Protein AF-A0A1C3XNV6-F1 (afdb_monomer_lite)

Radius of gyration: 17.91 Å; chains: 1; bounding box: 44×47×50 Å

Foldseek 3Di:
DDWDADPLGWIADPVRFTLADRLVLLCVQQQQHQAALQGSHHCVRAAWPFAQLPHPLVCVVVVQQQPWDQDPLRDIDGSVPLTGTHGPVVRVLCCVQAVVVCSVQVVVHDVSVVVCVVVVNCLSVQLVVLSSVLSNLSSQQVAASDPDPVDDRHTPNVPDDSSVNSLSSSSNNCSVNVDDDDPVSTDDDDDDDDDPD

Organism: NCBI:txid108015

Structure (mmCIF, N/CA/C/O backbone):
data_AF-A0A1C3XNV6-F1
#
_entry.id   AF-A0A1C3XNV6-F1
#
loop_
_atom_site.group_PDB
_atom_site.id
_atom_site.type_symbol
_atom_site.label_atom_id
_atom_site.label_alt_id
_atom_site.label_comp_id
_atom_site.label_asym_id
_atom_site.label_entity_id
_atom_site.label_seq_id
_atom_site.pdbx_PDB_ins_code
_atom_site.Cartn_x
_atom_site.Cartn_y
_atom_site.Cartn_z
_atom_site.occupancy
_atom_site.B_iso_or_equiv
_atom_site.auth_seq_id
_atom_site.auth_comp_id
_atom_site.auth_asym_id
_atom_site.auth_atom_id
_atom_site.pdbx_PDB_model_num
ATOM 1 N N . MET A 1 1 ? 9.472 -17.790 19.534 1.00 62.34 1 MET A N 1
ATOM 2 C CA . MET A 1 1 ? 9.411 -18.130 18.095 1.00 62.34 1 MET A CA 1
ATOM 3 C C . MET A 1 1 ? 10.829 -18.222 17.569 1.00 62.34 1 MET A C 1
ATOM 5 O O . MET A 1 1 ? 11.579 -17.276 17.774 1.00 62.34 1 MET A O 1
ATOM 9 N N . ALA A 1 2 ? 11.203 -19.342 16.947 1.00 84.62 2 ALA A N 1
ATOM 10 C CA . ALA A 1 2 ? 12.483 -19.442 16.255 1.00 84.62 2 ALA A CA 1
ATOM 11 C C . ALA A 1 2 ? 12.399 -18.639 14.948 1.00 84.62 2 ALA A C 1
ATOM 13 O O . ALA A 1 2 ? 11.517 -18.883 14.121 1.00 84.62 2 ALA A O 1
ATOM 14 N N . TRP A 1 3 ? 13.284 -17.660 14.806 1.00 91.62 3 TRP A N 1
ATOM 15 C CA . TRP A 1 3 ? 13.497 -16.891 13.586 1.00 91.62 3 TRP A CA 1
ATOM 16 C C . TRP A 1 3 ? 14.953 -17.056 13.165 1.00 91.62 3 TRP A C 1
ATOM 18 O O . TRP A 1 3 ? 15.814 -17.349 13.997 1.00 91.62 3 TRP A O 1
ATOM 28 N N . HIS A 1 4 ? 15.230 -16.870 11.880 1.00 94.88 4 HIS A N 1
ATOM 29 C CA . HIS A 1 4 ? 16.598 -16.809 11.385 1.00 94.88 4 HIS A CA 1
ATOM 30 C C . HIS A 1 4 ? 16.791 -15.590 10.488 1.00 94.88 4 HIS A C 1
ATOM 32 O O . HIS A 1 4 ? 15.857 -15.113 9.837 1.00 94.88 4 HIS A O 1
ATOM 38 N N . LYS A 1 5 ? 18.020 -15.072 10.498 1.00 96.81 5 LYS A N 1
ATOM 39 C CA . LYS A 1 5 ? 18.449 -13.958 9.658 1.00 96.81 5 LYS A CA 1
ATOM 40 C C . LYS A 1 5 ? 19.021 -14.504 8.356 1.00 96.81 5 LYS A C 1
ATOM 42 O O . LYS A 1 5 ? 19.908 -15.354 8.389 1.00 96.81 5 LYS A O 1
ATOM 47 N N . THR A 1 6 ? 18.521 -14.020 7.230 1.00 96.75 6 THR A N 1
ATOM 48 C CA . THR A 1 6 ? 19.062 -14.320 5.900 1.00 96.75 6 THR A CA 1
ATOM 49 C C . THR A 1 6 ? 20.288 -13.449 5.606 1.00 96.75 6 THR A C 1
ATOM 51 O O . THR A 1 6 ? 20.553 -12.465 6.300 1.00 96.75 6 THR A O 1
ATOM 54 N N . SER A 1 7 ? 21.068 -13.807 4.584 1.00 96.31 7 SER A N 1
ATOM 55 C CA . SER A 1 7 ? 22.314 -13.107 4.226 1.00 96.31 7 SER A CA 1
ATOM 56 C C . SER A 1 7 ? 22.109 -11.636 3.843 1.00 96.31 7 SER A C 1
ATOM 58 O O . SER A 1 7 ? 22.973 -10.810 4.116 1.00 96.31 7 SER A O 1
ATOM 60 N N . ASP A 1 8 ? 20.957 -11.303 3.264 1.00 95.38 8 ASP A N 1
ATOM 61 C CA . ASP A 1 8 ? 20.527 -9.940 2.919 1.00 95.38 8 ASP A CA 1
ATOM 62 C C . ASP A 1 8 ? 20.047 -9.121 4.136 1.00 95.38 8 ASP A C 1
ATOM 64 O O . ASP A 1 8 ? 19.686 -7.956 3.994 1.00 95.38 8 ASP A O 1
ATOM 68 N N . GLY A 1 9 ? 19.988 -9.725 5.327 1.00 96.00 9 GLY A N 1
ATOM 69 C CA . GLY A 1 9 ? 19.527 -9.094 6.559 1.00 96.00 9 GLY A CA 1
ATOM 70 C C . GLY A 1 9 ? 18.021 -9.152 6.827 1.00 96.00 9 GLY A C 1
ATOM 71 O O . GLY A 1 9 ? 17.586 -8.562 7.817 1.00 96.00 9 GLY A O 1
ATOM 72 N N . SER A 1 10 ? 17.235 -9.851 6.004 1.00 96.75 10 SER A N 1
ATOM 73 C CA . SER A 1 10 ? 15.819 -10.124 6.288 1.00 96.75 10 SER A CA 1
ATOM 74 C C . SER A 1 10 ? 15.661 -11.136 7.443 1.00 96.75 10 SER A C 1
ATOM 76 O O . SER A 1 10 ? 16.591 -11.872 7.783 1.00 96.75 10 SER A O 1
ATOM 78 N N . PHE A 1 11 ? 14.478 -11.188 8.064 1.00 95.19 11 PHE A N 1
ATOM 79 C CA . PHE A 1 11 ? 14.128 -12.196 9.075 1.00 95.19 11 PHE A CA 1
ATOM 80 C C . PHE A 1 11 ? 12.977 -13.071 8.596 1.00 95.19 11 PHE A C 1
ATOM 82 O O . PHE A 1 11 ? 11.933 -12.564 8.176 1.00 95.19 11 PHE A O 1
ATOM 89 N N . LEU A 1 12 ? 13.152 -14.383 8.723 1.00 94.75 12 LEU A N 1
ATOM 90 C CA . LEU A 1 12 ? 12.157 -15.397 8.394 1.00 94.75 12 LEU A CA 1
ATOM 91 C C . LEU A 1 12 ? 11.775 -16.178 9.656 1.00 94.75 12 LEU A C 1
ATOM 93 O O . LEU A 1 12 ? 12.628 -16.434 10.512 1.00 94.75 12 LEU A O 1
ATOM 97 N N . ASP A 1 13 ? 10.515 -16.593 9.764 1.00 92.31 13 ASP A N 1
ATOM 98 C CA . ASP A 1 13 ? 10.124 -17.603 10.748 1.00 92.31 13 ASP A CA 1
ATOM 99 C C . ASP A 1 13 ? 10.481 -19.028 10.280 1.00 92.31 13 ASP A C 1
ATOM 101 O O . ASP A 1 13 ? 10.963 -19.249 9.168 1.00 92.31 13 ASP A O 1
ATOM 105 N N . HIS A 1 14 ? 10.243 -20.014 11.143 1.00 91.06 14 HIS A N 1
ATOM 106 C CA . HIS A 1 14 ? 10.467 -21.435 10.854 1.00 91.06 14 HIS A CA 1
ATOM 107 C C . HIS A 1 14 ? 9.673 -21.995 9.655 1.00 91.06 14 HIS A C 1
ATOM 109 O O . HIS A 1 14 ? 10.025 -23.059 9.154 1.00 91.06 14 HIS A O 1
ATOM 115 N N . THR A 1 15 ? 8.623 -21.309 9.189 1.00 90.88 15 THR A N 1
ATOM 116 C CA . THR A 1 15 ? 7.831 -21.691 8.004 1.00 90.88 15 THR A CA 1
ATOM 117 C C . THR A 1 15 ? 8.329 -21.024 6.718 1.00 90.88 15 THR A C 1
ATOM 119 O O . THR A 1 15 ? 7.799 -21.287 5.641 1.00 90.88 15 THR A O 1
ATOM 122 N N . GLY A 1 16 ? 9.335 -20.149 6.816 1.00 90.75 16 GLY A N 1
ATOM 123 C CA . GLY A 1 16 ? 9.829 -19.341 5.701 1.00 90.75 16 GLY A CA 1
ATOM 124 C C . GLY A 1 16 ? 9.019 -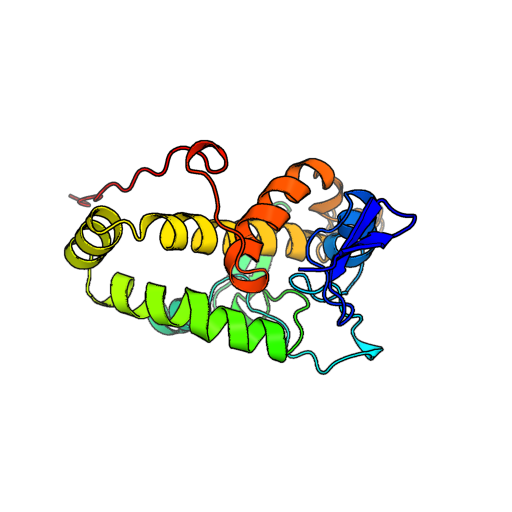18.065 5.456 1.00 90.75 16 GLY A C 1
ATOM 125 O O . GLY A 1 16 ? 9.266 -17.360 4.477 1.00 90.75 16 GLY A O 1
ATOM 126 N N . LYS A 1 17 ? 8.069 -17.718 6.332 1.00 92.19 17 LYS A N 1
ATOM 127 C CA . LYS A 1 17 ? 7.339 -16.450 6.242 1.00 92.19 17 LYS A CA 1
ATOM 128 C C . LYS A 1 17 ? 8.265 -15.300 6.619 1.00 92.19 17 LYS A C 1
ATOM 130 O O . LYS A 1 17 ? 8.894 -15.312 7.677 1.00 92.19 17 LYS A O 1
ATOM 135 N N . VAL A 1 18 ? 8.298 -14.271 5.776 1.00 94.50 18 VAL A N 1
ATOM 136 C CA . VAL A 1 18 ? 9.095 -13.068 6.026 1.00 94.50 18 VAL A CA 1
ATOM 137 C C . VAL A 1 18 ? 8.481 -12.258 7.162 1.00 94.50 18 VAL A C 1
ATOM 139 O O . VAL A 1 18 ? 7.408 -11.679 7.012 1.00 94.50 18 VAL A O 1
ATOM 142 N N . LEU A 1 19 ? 9.172 -12.174 8.294 1.00 92.94 19 LEU A N 1
ATOM 143 C CA . LEU A 1 19 ? 8.804 -11.309 9.414 1.00 92.94 19 LEU A CA 1
ATOM 144 C C . LEU A 1 19 ? 9.285 -9.876 9.157 1.00 92.94 19 LEU A C 1
ATOM 146 O O . LEU A 1 19 ? 8.539 -8.915 9.321 1.00 92.94 19 LEU A O 1
ATOM 150 N N . PHE A 1 20 ? 10.500 -9.726 8.642 1.00 93.94 20 PHE A N 1
ATOM 151 C CA . PHE A 1 20 ? 11.108 -8.433 8.344 1.00 93.94 20 PHE A CA 1
ATOM 152 C C . PHE A 1 20 ? 11.851 -8.517 7.018 1.00 93.94 20 PHE A C 1
ATOM 154 O O . PHE A 1 20 ? 12.605 -9.460 6.799 1.00 93.94 20 PHE A O 1
ATOM 161 N N . PHE A 1 21 ? 11.638 -7.537 6.148 1.00 96.25 21 PHE A N 1
ATOM 162 C CA . PHE A 1 21 ? 12.427 -7.382 4.932 1.00 96.25 21 PHE A CA 1
ATOM 163 C C . PHE A 1 21 ? 13.621 -6.497 5.248 1.00 96.25 21 PHE A C 1
ATOM 165 O O . PHE A 1 21 ? 13.440 -5.463 5.886 1.00 96.25 21 PHE A O 1
ATOM 172 N N . SER A 1 22 ? 14.813 -6.843 4.775 1.00 96.94 22 SER A N 1
ATOM 173 C CA . SER A 1 22 ? 15.875 -5.846 4.681 1.00 96.94 22 SER A CA 1
ATOM 174 C C . SER A 1 22 ? 15.482 -4.739 3.701 1.00 96.94 22 SER A C 1
ATOM 176 O O . SER A 1 22 ? 14.578 -4.909 2.876 1.00 96.94 22 SER A O 1
ATOM 178 N N . LYS A 1 23 ? 16.164 -3.592 3.786 1.00 96.88 23 LYS A N 1
ATOM 179 C CA . LYS A 1 23 ? 15.936 -2.480 2.856 1.00 96.88 23 LYS A CA 1
ATOM 180 C C . LYS A 1 23 ? 16.153 -2.920 1.411 1.00 96.88 23 LYS A C 1
ATOM 182 O O . LYS A 1 23 ? 15.285 -2.684 0.581 1.00 96.88 23 LYS A O 1
ATOM 187 N N . ASP A 1 24 ? 17.251 -3.621 1.137 1.00 96.06 24 ASP A N 1
ATOM 188 C CA . ASP A 1 24 ? 17.593 -4.055 -0.220 1.00 96.06 24 ASP A CA 1
ATOM 189 C C . ASP A 1 24 ? 16.556 -5.027 -0.780 1.00 96.06 24 ASP A C 1
ATOM 191 O O . ASP A 1 24 ? 16.112 -4.866 -1.915 1.00 96.06 24 ASP A O 1
ATOM 195 N N . ARG A 1 25 ? 16.093 -5.990 0.026 1.00 97.25 25 ARG A N 1
ATOM 196 C CA . ARG A 1 25 ? 15.046 -6.920 -0.407 1.00 97.25 25 ARG A CA 1
ATOM 197 C C . ARG A 1 25 ? 13.716 -6.217 -0.643 1.00 97.25 25 ARG A C 1
ATOM 199 O O . ARG A 1 25 ? 13.035 -6.508 -1.619 1.00 97.25 25 ARG A O 1
ATOM 206 N N . PHE A 1 26 ? 13.342 -5.276 0.222 1.00 97.62 26 PHE A N 1
ATOM 207 C CA . PHE A 1 26 ? 12.151 -4.455 0.010 1.00 97.62 26 PHE A CA 1
ATOM 208 C C . PHE A 1 26 ? 12.242 -3.665 -1.302 1.00 97.62 26 PHE A C 1
ATOM 210 O O . PHE A 1 26 ? 11.314 -3.709 -2.108 1.00 97.62 26 PHE A O 1
ATOM 217 N N . VAL A 1 27 ? 13.368 -3.000 -1.561 1.00 96.56 27 VAL A N 1
ATOM 218 C CA . VAL A 1 27 ? 13.562 -2.233 -2.797 1.00 96.56 27 VAL A CA 1
ATOM 219 C C . VAL A 1 27 ? 13.511 -3.148 -4.022 1.00 96.56 27 VAL A C 1
ATOM 221 O O . VAL A 1 27 ? 12.733 -2.895 -4.941 1.00 96.56 27 VAL A O 1
ATOM 224 N N . ASN A 1 28 ? 14.287 -4.229 -4.025 1.00 96.38 28 ASN A N 1
ATOM 225 C CA . ASN A 1 28 ? 14.435 -5.090 -5.195 1.00 96.38 28 ASN A CA 1
ATOM 226 C C . ASN A 1 28 ? 13.174 -5.912 -5.476 1.00 96.38 28 ASN A C 1
ATOM 228 O O . ASN A 1 28 ? 12.677 -5.894 -6.600 1.00 96.38 28 ASN A O 1
ATOM 232 N N . ASP A 1 29 ? 12.617 -6.585 -4.468 1.00 97.31 29 ASP A N 1
ATOM 233 C CA . ASP A 1 29 ? 11.495 -7.508 -4.669 1.00 97.31 29 ASP A CA 1
ATOM 234 C C . ASP A 1 29 ? 10.170 -6.744 -4.789 1.00 97.31 29 ASP A C 1
ATOM 236 O O . ASP A 1 29 ? 9.309 -7.094 -5.604 1.00 97.31 29 ASP A O 1
ATOM 240 N N . ILE A 1 30 ? 9.986 -5.710 -3.957 1.00 97.38 30 ILE A N 1
ATOM 241 C CA . ILE A 1 30 ? 8.686 -5.061 -3.754 1.00 97.38 30 ILE A CA 1
ATOM 242 C C . ILE A 1 30 ? 8.591 -3.726 -4.480 1.00 97.38 30 ILE A C 1
ATOM 244 O O . ILE A 1 30 ? 7.575 -3.516 -5.134 1.00 97.38 30 ILE A O 1
ATOM 248 N N . CYS A 1 31 ? 9.584 -2.835 -4.391 1.00 96.06 31 CYS A N 1
ATOM 249 C CA . CYS A 1 31 ? 9.498 -1.502 -5.006 1.00 96.06 31 CYS A CA 1
ATOM 250 C C . CYS A 1 31 ? 9.765 -1.524 -6.510 1.00 96.06 31 CYS A C 1
ATOM 252 O O . CYS A 1 31 ? 8.987 -0.960 -7.278 1.00 96.06 31 CYS A O 1
ATOM 254 N N . ILE A 1 32 ? 10.827 -2.206 -6.934 1.00 93.19 32 ILE A N 1
ATOM 255 C CA . ILE A 1 32 ? 11.221 -2.344 -8.342 1.00 93.19 32 ILE A CA 1
ATOM 256 C C . ILE A 1 32 ? 10.588 -3.609 -8.935 1.00 93.19 32 ILE A C 1
ATOM 258 O O . ILE A 1 32 ? 10.023 -3.583 -10.030 1.00 93.19 32 ILE A O 1
ATOM 262 N N . GLY A 1 33 ? 10.640 -4.714 -8.191 1.00 94.38 33 GLY A N 1
ATOM 263 C CA . GLY A 1 33 ? 10.107 -6.010 -8.589 1.00 94.38 33 GLY A CA 1
ATOM 264 C C . GLY A 1 33 ? 8.582 -6.111 -8.533 1.00 94.38 33 GLY A C 1
ATOM 265 O O . GLY A 1 33 ? 7.864 -5.234 -8.057 1.00 94.38 33 GLY A O 1
ATOM 266 N N . ARG A 1 34 ? 8.047 -7.226 -9.036 1.00 95.62 34 ARG A N 1
ATOM 267 C CA . ARG A 1 34 ? 6.597 -7.500 -9.054 1.00 95.62 34 ARG A CA 1
ATOM 268 C C . ARG A 1 34 ? 6.152 -8.482 -7.971 1.00 95.62 34 ARG A C 1
ATOM 270 O O . ARG A 1 34 ? 5.069 -9.054 -8.091 1.00 95.62 34 ARG A O 1
ATOM 277 N N . CYS A 1 35 ? 6.957 -8.687 -6.930 1.00 98.25 35 CYS A N 1
ATOM 278 C CA . CYS A 1 35 ? 6.564 -9.552 -5.826 1.00 98.25 35 CYS A CA 1
ATOM 279 C C . CYS A 1 35 ? 5.359 -8.969 -5.079 1.00 98.25 35 CYS A C 1
ATOM 281 O O . CYS A 1 35 ? 5.076 -7.770 -5.127 1.00 98.25 35 CYS A O 1
ATOM 283 N N . CYS A 1 36 ? 4.630 -9.829 -4.370 1.00 98.31 36 CYS A N 1
ATOM 284 C CA . CYS A 1 36 ? 3.520 -9.400 -3.533 1.00 98.31 36 CYS A CA 1
ATOM 285 C C . CYS A 1 36 ? 4.031 -8.400 -2.493 1.00 98.31 36 CYS A C 1
ATOM 287 O O . CYS A 1 36 ? 4.869 -8.750 -1.662 1.00 98.31 36 CYS A O 1
ATOM 289 N N . PHE A 1 37 ? 3.468 -7.192 -2.476 1.00 97.56 37 PHE A N 1
ATOM 290 C CA . PHE A 1 37 ? 3.963 -6.130 -1.596 1.00 97.56 37 PHE A CA 1
ATOM 291 C C . PHE A 1 37 ? 3.808 -6.429 -0.095 1.00 97.56 37 PHE A C 1
ATOM 293 O O . PHE A 1 37 ? 4.400 -5.750 0.737 1.00 97.56 37 PHE A O 1
ATOM 300 N N . ILE A 1 38 ? 3.040 -7.460 0.267 1.00 97.25 38 ILE A N 1
ATOM 301 C CA . ILE A 1 38 ? 2.815 -7.878 1.653 1.00 97.25 38 ILE A CA 1
ATOM 302 C C . ILE A 1 38 ? 3.741 -9.021 2.083 1.00 97.25 38 ILE A C 1
ATOM 304 O O . ILE A 1 38 ? 4.293 -8.975 3.181 1.00 97.25 38 ILE A O 1
ATOM 308 N N . CYS A 1 39 ? 3.901 -10.069 1.270 1.00 96.88 39 CYS A N 1
ATOM 309 C CA . CYS A 1 39 ? 4.667 -11.262 1.663 1.00 96.88 39 CYS A CA 1
ATOM 310 C C . CYS A 1 39 ? 5.948 -11.495 0.863 1.00 96.88 39 CYS A C 1
ATOM 312 O O . CYS A 1 39 ? 6.701 -12.397 1.215 1.00 96.88 39 CYS A O 1
ATOM 314 N N . GLY A 1 40 ? 6.210 -10.711 -0.184 1.00 97.31 40 GLY A N 1
ATOM 315 C CA . GLY A 1 40 ? 7.386 -10.869 -1.041 1.00 97.31 40 GLY A CA 1
ATOM 316 C C . GLY A 1 40 ? 7.341 -12.098 -1.951 1.00 97.31 40 GLY A C 1
ATOM 317 O O . GLY A 1 40 ? 8.333 -12.389 -2.602 1.00 97.31 40 GLY A O 1
ATOM 318 N N . ALA A 1 41 ? 6.215 -12.819 -2.017 1.00 97.50 41 ALA A N 1
ATOM 319 C CA . ALA A 1 41 ? 6.062 -13.943 -2.937 1.00 97.50 41 ALA A CA 1
ATOM 320 C C . ALA A 1 41 ? 6.190 -13.470 -4.389 1.00 97.50 41 ALA A C 1
ATOM 322 O O . ALA A 1 41 ? 5.594 -12.458 -4.756 1.00 97.50 41 ALA A O 1
ATOM 323 N N . GLU A 1 42 ? 6.917 -14.211 -5.216 1.00 97.00 42 GLU A N 1
ATOM 324 C CA . GLU A 1 42 ? 7.014 -13.939 -6.648 1.00 97.00 42 GLU A CA 1
ATOM 325 C C . GLU A 1 42 ? 5.714 -14.335 -7.368 1.00 97.00 42 GLU A C 1
ATOM 327 O O . GLU A 1 42 ? 5.074 -15.311 -6.955 1.00 97.00 42 GLU A O 1
ATOM 332 N N . PRO A 1 43 ? 5.334 -13.665 -8.473 1.00 94.88 43 PRO A N 1
ATOM 333 C CA . PRO A 1 43 ? 4.150 -14.028 -9.258 1.00 94.88 43 PRO A CA 1
ATOM 334 C C . PRO A 1 43 ? 4.115 -15.487 -9.729 1.00 94.88 43 PRO A C 1
ATOM 336 O O . PRO A 1 43 ? 3.040 -16.061 -9.845 1.00 94.88 43 PRO A O 1
ATOM 339 N N . ALA A 1 44 ? 5.276 -16.107 -9.961 1.00 94.81 44 ALA A N 1
ATOM 340 C CA . ALA A 1 44 ? 5.365 -17.517 -10.345 1.00 94.81 44 ALA A CA 1
ATOM 341 C C . ALA A 1 44 ? 5.108 -18.491 -9.175 1.00 94.81 44 ALA A C 1
ATOM 343 O O . ALA A 1 44 ? 4.826 -19.664 -9.402 1.00 94.81 44 ALA A O 1
ATOM 344 N N . SER A 1 45 ? 5.199 -18.021 -7.926 1.00 96.31 45 SER A N 1
ATOM 345 C CA . SER A 1 45 ? 5.120 -18.864 -6.723 1.00 96.31 45 SER A CA 1
ATOM 346 C C . SER A 1 45 ? 3.713 -18.984 -6.126 1.00 96.31 45 SER A C 1
ATOM 348 O O . SER A 1 45 ? 3.457 -19.888 -5.332 1.00 96.31 45 SER A O 1
ATOM 350 N N . LYS A 1 46 ? 2.799 -18.064 -6.466 1.00 96.75 46 LYS A N 1
ATOM 351 C CA . LYS A 1 46 ? 1.442 -17.981 -5.907 1.00 96.75 46 LYS A CA 1
ATOM 352 C C . LYS A 1 46 ? 0.454 -17.430 -6.926 1.00 96.75 46 LYS A C 1
ATOM 354 O O . LYS A 1 46 ? 0.835 -16.741 -7.861 1.00 96.75 46 LYS A O 1
ATOM 359 N N . VAL A 1 47 ? -0.837 -17.649 -6.685 1.00 97.88 47 VAL A N 1
ATOM 360 C CA . VAL A 1 47 ? -1.903 -16.991 -7.451 1.00 97.88 47 VAL A CA 1
ATOM 361 C C . VAL A 1 47 ? -1.993 -15.517 -7.049 1.00 97.88 47 VAL A C 1
ATOM 363 O O . VAL A 1 47 ? -2.094 -15.186 -5.864 1.00 97.88 47 VAL A O 1
ATOM 366 N N . PHE A 1 48 ? -1.959 -14.630 -8.042 1.00 98.19 48 PHE A N 1
ATOM 367 C CA . PHE A 1 48 ? -2.119 -13.187 -7.876 1.00 98.19 48 PHE A CA 1
ATOM 368 C C . PHE A 1 48 ? -3.484 -12.754 -8.390 1.00 98.19 48 PHE A C 1
ATOM 370 O O . PHE A 1 48 ? -3.938 -13.207 -9.438 1.00 98.19 48 PHE A O 1
ATOM 377 N N . ASN A 1 49 ? -4.130 -11.859 -7.650 1.00 97.38 49 ASN A N 1
ATOM 378 C CA . ASN A 1 49 ? -5.345 -11.180 -8.096 1.00 97.38 49 ASN A CA 1
ATOM 379 C C . ASN A 1 49 ? -5.191 -9.654 -8.131 1.00 97.38 49 ASN A C 1
ATOM 381 O O . ASN A 1 49 ? -6.123 -8.976 -8.564 1.00 97.38 49 ASN A O 1
ATOM 385 N N . ASP A 1 50 ? -4.010 -9.163 -7.737 1.00 97.69 50 ASP A N 1
ATOM 386 C CA . ASP A 1 50 ? -3.641 -7.762 -7.566 1.00 97.69 50 ASP A CA 1
ATOM 387 C C . ASP A 1 50 ? -4.594 -6.986 -6.649 1.00 97.69 50 ASP A C 1
ATOM 389 O O . ASP A 1 50 ? -5.803 -7.201 -6.594 1.00 97.69 50 ASP A O 1
ATOM 393 N N . GLU A 1 51 ? -4.040 -6.054 -5.889 1.00 98.00 51 GLU A N 1
ATOM 394 C CA . GLU A 1 51 ? -4.808 -5.290 -4.914 1.00 98.00 51 GLU A CA 1
ATOM 395 C C . GLU A 1 51 ? -5.100 -3.885 -5.433 1.00 98.00 51 GLU A C 1
ATOM 397 O O . GLU A 1 51 ? -4.212 -3.230 -5.983 1.00 98.00 51 GLU A O 1
ATOM 402 N N . HIS A 1 52 ? -6.335 -3.405 -5.271 1.00 98.19 52 HIS A N 1
ATOM 403 C CA . HIS A 1 52 ? -6.657 -2.025 -5.633 1.00 98.19 52 HIS A CA 1
ATOM 404 C C . HIS A 1 52 ? -5.913 -1.054 -4.711 1.00 98.19 52 HIS A C 1
ATOM 406 O O . HIS A 1 52 ? -5.862 -1.224 -3.496 1.00 98.19 52 HIS A O 1
ATOM 412 N N . VAL A 1 53 ? -5.343 0.009 -5.276 1.00 98.00 53 VAL A N 1
ATOM 413 C CA . VAL A 1 53 ? -4.673 1.049 -4.482 1.00 98.00 53 VAL A CA 1
ATOM 414 C C . VAL A 1 53 ? -5.676 1.734 -3.555 1.00 98.00 53 VAL A C 1
ATOM 416 O O . VAL A 1 53 ? -5.424 1.873 -2.361 1.00 98.00 53 VAL A O 1
ATOM 419 N N . ILE A 1 54 ? -6.843 2.092 -4.095 1.00 97.62 54 ILE A N 1
ATOM 420 C CA . ILE A 1 54 ? -7.994 2.544 -3.312 1.00 97.62 54 ILE A CA 1
ATOM 421 C C . ILE A 1 54 ? -8.899 1.331 -3.051 1.00 97.62 54 ILE A C 1
ATOM 423 O O . ILE A 1 54 ? -9.280 0.685 -4.028 1.00 97.62 54 ILE A O 1
ATOM 427 N N . PRO A 1 55 ? -9.274 1.034 -1.792 1.00 96.94 55 PRO A N 1
ATOM 428 C CA . PRO A 1 55 ? -10.071 -0.143 -1.451 1.00 96.94 55 PRO A CA 1
ATOM 429 C C . PRO A 1 55 ? -11.346 -0.257 -2.281 1.00 96.94 55 PRO A C 1
ATOM 431 O O . PRO A 1 55 ? -12.050 0.731 -2.518 1.00 96.94 55 PRO A O 1
ATOM 434 N N . GLU A 1 56 ? -11.692 -1.479 -2.672 1.00 96.62 56 GLU A N 1
ATOM 435 C CA . GLU A 1 56 ? -12.837 -1.735 -3.544 1.00 96.62 56 GLU A CA 1
ATOM 436 C C . GLU A 1 56 ? -14.154 -1.197 -2.962 1.00 96.62 56 GLU A C 1
ATOM 438 O O . GLU A 1 56 ? -14.956 -0.608 -3.689 1.00 96.62 56 GLU A O 1
ATOM 443 N N . TRP A 1 57 ? -14.370 -1.313 -1.649 1.00 97.12 57 TRP A N 1
ATOM 444 C CA . TRP A 1 57 ? -15.580 -0.793 -1.007 1.00 97.12 57 TRP A CA 1
ATOM 445 C C . TRP A 1 57 ? -15.700 0.737 -1.119 1.00 97.12 57 TRP A C 1
ATOM 447 O O . TRP A 1 57 ? -16.808 1.245 -1.294 1.00 97.12 57 TRP A O 1
ATOM 457 N N . VAL A 1 58 ? -14.580 1.475 -1.100 1.00 97.56 58 VAL A N 1
ATOM 458 C CA . VAL A 1 58 ? -14.553 2.930 -1.340 1.00 97.56 58 VAL A CA 1
ATOM 459 C C . VAL A 1 58 ? -14.917 3.211 -2.794 1.00 97.56 58 VAL A C 1
ATOM 461 O O . VAL A 1 58 ? -15.770 4.056 -3.074 1.00 97.56 58 VAL A O 1
ATOM 464 N N . LEU A 1 59 ? -14.318 2.463 -3.726 1.00 98.00 59 LEU A N 1
ATOM 465 C CA . LEU A 1 59 ? -14.598 2.605 -5.154 1.00 98.00 59 LEU A CA 1
ATOM 466 C C . LEU A 1 59 ? -16.075 2.353 -5.480 1.00 98.00 59 LEU A C 1
ATOM 468 O O . LEU A 1 59 ? -16.642 3.071 -6.305 1.00 98.00 59 LEU A O 1
ATOM 472 N N . ARG A 1 60 ? -16.706 1.367 -4.828 1.00 97.31 60 ARG A N 1
ATOM 473 C CA . ARG A 1 60 ? -18.145 1.079 -4.958 1.00 97.31 60 ARG A CA 1
ATOM 474 C C . ARG A 1 60 ? -18.990 2.190 -4.344 1.00 97.31 60 ARG A C 1
ATOM 476 O O . ARG A 1 60 ? -19.860 2.718 -5.032 1.00 97.31 60 ARG A O 1
ATOM 483 N N . LYS A 1 61 ? -18.704 2.579 -3.095 1.00 96.56 61 LYS A N 1
ATOM 484 C CA . LYS A 1 61 ? -19.466 3.595 -2.347 1.00 96.56 61 LYS A CA 1
ATOM 485 C C . LYS A 1 61 ? -19.576 4.921 -3.100 1.00 96.56 61 LYS A C 1
ATOM 487 O O . LYS A 1 61 ? -20.639 5.530 -3.105 1.00 96.56 61 LYS A O 1
ATOM 492 N N . PHE A 1 62 ? -18.495 5.343 -3.753 1.00 97.12 62 PHE A N 1
ATOM 493 C CA . PHE A 1 62 ? -18.428 6.623 -4.463 1.00 97.12 62 PHE A CA 1
ATOM 494 C C . PHE A 1 62 ? -18.499 6.492 -5.994 1.00 97.12 62 PHE A C 1
ATOM 496 O O . PHE A 1 62 ? -18.264 7.467 -6.705 1.00 97.12 62 PHE A O 1
ATOM 503 N N . ASN A 1 63 ? -18.822 5.303 -6.521 1.00 97.75 63 ASN A N 1
ATOM 504 C CA . ASN A 1 63 ? -18.923 5.026 -7.960 1.00 97.75 63 ASN A CA 1
ATOM 505 C C . ASN A 1 63 ? -17.679 5.476 -8.767 1.00 97.75 63 ASN A C 1
ATOM 507 O O . ASN A 1 63 ? -17.770 6.154 -9.797 1.00 97.75 63 ASN A O 1
ATOM 511 N N . LEU A 1 64 ? -16.489 5.116 -8.277 1.00 97.94 64 LEU A N 1
ATOM 512 C CA . LEU A 1 64 ? -15.208 5.605 -8.797 1.00 97.94 64 LEU A CA 1
ATOM 513 C C . LEU A 1 64 ? -14.552 4.684 -9.827 1.00 97.94 64 LEU A C 1
ATOM 515 O O . LEU A 1 64 ? -13.652 5.135 -10.523 1.00 97.94 64 LEU A O 1
ATOM 519 N N . PHE A 1 65 ? -14.994 3.434 -9.994 1.00 97.81 65 PHE A N 1
ATOM 520 C CA . PHE A 1 65 ? -14.336 2.456 -10.883 1.00 97.81 65 PHE A CA 1
ATOM 521 C C . PHE A 1 65 ? -14.020 2.983 -12.290 1.00 97.81 65 PHE A C 1
ATOM 523 O O . PHE A 1 65 ? -12.929 2.745 -12.815 1.00 97.81 65 PHE A O 1
ATOM 530 N N . ASN A 1 66 ? -14.969 3.712 -12.883 1.00 97.62 66 ASN A N 1
ATOM 531 C CA . ASN A 1 66 ? -14.848 4.290 -14.222 1.00 97.62 66 ASN A CA 1
ATOM 532 C C . ASN A 1 66 ? -14.334 5.737 -14.231 1.00 97.62 66 ASN A C 1
ATOM 534 O O . ASN A 1 66 ? -14.118 6.290 -15.310 1.00 97.62 66 ASN A O 1
ATOM 538 N N . ARG A 1 67 ? -14.137 6.346 -13.058 1.00 98.12 67 ARG A N 1
ATOM 539 C CA . ARG A 1 67 ? -13.520 7.667 -12.906 1.00 98.12 67 ARG A CA 1
ATOM 540 C C . ARG A 1 67 ? -12.003 7.539 -12.995 1.00 98.12 67 ARG A C 1
ATOM 542 O O . ARG A 1 67 ? -11.449 6.451 -12.820 1.00 98.12 67 ARG A O 1
ATOM 549 N N . ALA A 1 68 ? -11.345 8.652 -13.289 1.00 97.75 68 ALA A N 1
ATOM 550 C CA . ALA A 1 68 ? -9.900 8.709 -13.427 1.00 97.75 68 ALA A CA 1
ATOM 551 C C . ALA A 1 68 ? -9.267 9.528 -12.301 1.00 97.75 68 ALA A C 1
ATOM 553 O O . ALA A 1 68 ? -9.853 10.507 -11.843 1.00 97.75 68 ALA A O 1
ATOM 554 N N . ILE A 1 69 ? -8.072 9.113 -11.891 1.00 95.81 69 ILE A N 1
ATOM 555 C CA . ILE A 1 69 ? -7.161 9.892 -11.057 1.00 95.81 69 ILE A CA 1
ATOM 556 C C . ILE A 1 69 ? -6.119 10.559 -11.958 1.00 95.81 69 ILE A C 1
ATOM 558 O O . ILE A 1 69 ? -5.665 9.949 -12.931 1.00 95.81 69 ILE A O 1
ATOM 562 N N . THR A 1 70 ? -5.761 11.801 -11.637 1.00 96.31 70 THR A N 1
ATOM 563 C CA . THR A 1 70 ? -4.666 12.527 -12.289 1.00 96.31 70 THR A CA 1
ATOM 564 C C . THR A 1 70 ? -3.348 12.174 -11.612 1.00 96.31 70 THR A C 1
ATOM 566 O O . THR A 1 70 ? -3.227 12.263 -10.393 1.00 96.31 70 THR A O 1
ATOM 569 N N . LEU A 1 71 ? -2.373 11.761 -12.411 1.00 95.62 71 LEU A N 1
ATOM 570 C CA . LEU A 1 71 ? -1.030 11.389 -11.982 1.00 95.62 71 LEU A CA 1
ATOM 571 C C . LEU A 1 71 ? -0.126 12.632 -11.877 1.00 95.62 71 LEU A C 1
ATOM 573 O O . LEU A 1 71 ? -0.416 13.646 -12.518 1.00 95.62 71 LEU A O 1
ATOM 577 N N . PRO A 1 72 ? 1.009 12.562 -11.155 1.00 94.06 72 PRO A N 1
ATOM 578 C CA . PRO A 1 72 ? 1.957 13.679 -11.039 1.00 94.06 72 PRO A CA 1
ATOM 579 C C . PRO A 1 72 ? 2.466 14.245 -12.373 1.00 94.06 72 PRO A C 1
ATOM 581 O O . PRO A 1 72 ? 2.768 15.429 -12.475 1.00 94.06 72 PRO A O 1
ATOM 584 N N . ASN A 1 73 ? 2.519 13.422 -13.421 1.00 94.00 73 ASN A N 1
ATOM 585 C CA . ASN A 1 73 ? 2.904 13.838 -14.773 1.00 94.00 73 ASN A CA 1
ATOM 586 C C . ASN A 1 73 ? 1.743 14.463 -15.587 1.00 94.00 73 ASN A C 1
ATOM 588 O O . ASN A 1 73 ? 1.869 14.634 -16.800 1.00 94.00 73 ASN A O 1
ATOM 592 N N . GLY A 1 74 ? 0.582 14.716 -14.973 1.00 95.38 74 GLY A N 1
ATOM 593 C CA . GLY A 1 74 ? -0.634 15.213 -15.631 1.00 95.38 74 GLY A CA 1
ATOM 594 C C . GLY A 1 74 ? -1.406 14.167 -16.449 1.00 95.38 74 GLY A C 1
ATOM 595 O O . GLY A 1 74 ? -2.471 14.469 -16.983 1.00 95.38 74 GLY A O 1
ATOM 596 N N . GLY A 1 75 ? -0.897 12.936 -16.549 1.00 95.06 75 GLY A N 1
ATOM 597 C CA . GLY A 1 75 ? -1.608 11.807 -17.141 1.00 95.06 75 GLY A CA 1
ATOM 598 C C . GLY A 1 75 ? -2.788 11.361 -16.288 1.00 95.06 75 GLY A C 1
ATOM 599 O O . GLY A 1 75 ? -2.966 11.810 -15.158 1.00 95.06 75 GLY A O 1
ATOM 600 N N . THR A 1 76 ? -3.595 10.438 -16.808 1.00 96.88 76 THR A N 1
ATOM 601 C CA . THR A 1 76 ? -4.725 9.889 -16.051 1.00 96.88 76 THR A CA 1
ATOM 602 C C . THR A 1 76 ? -4.805 8.373 -16.151 1.00 96.88 76 THR A C 1
ATOM 604 O O . THR A 1 76 ? -4.425 7.769 -17.155 1.00 96.88 76 THR A O 1
ATOM 607 N N . VAL A 1 77 ? -5.332 7.746 -15.101 1.00 96.56 77 VAL A N 1
ATOM 608 C CA . VAL A 1 77 ? -5.615 6.307 -15.057 1.00 96.56 77 VAL A CA 1
ATOM 609 C C . VAL A 1 77 ? -6.949 6.067 -14.361 1.00 96.56 77 VAL A C 1
ATOM 611 O O . VAL A 1 77 ? -7.314 6.775 -13.426 1.00 96.56 77 VAL A O 1
ATOM 614 N N . LYS A 1 78 ? -7.714 5.071 -14.819 1.00 97.94 78 LYS A N 1
ATOM 615 C CA . LYS A 1 78 ? -8.978 4.696 -14.170 1.00 97.94 78 LYS A CA 1
ATOM 616 C C . LYS A 1 78 ? -8.717 4.089 -12.794 1.00 97.94 78 LYS A C 1
ATOM 618 O O . LYS A 1 78 ? -7.892 3.181 -12.697 1.00 97.94 78 LYS A O 1
ATOM 623 N N . TYR A 1 79 ? -9.492 4.476 -11.779 1.00 97.88 79 TYR A N 1
ATOM 624 C CA . TYR A 1 79 ? -9.367 3.903 -10.431 1.00 97.88 79 TYR A CA 1
ATOM 625 C C . TYR A 1 79 ? -9.487 2.372 -10.431 1.00 97.88 79 TYR A C 1
ATOM 627 O O . TYR A 1 79 ? -8.693 1.700 -9.783 1.00 97.88 79 TYR A O 1
ATOM 635 N N . GLY A 1 80 ? -10.398 1.793 -11.224 1.00 97.12 80 GLY A N 1
ATOM 636 C CA . GLY A 1 80 ? -10.548 0.332 -11.319 1.00 97.12 80 GLY A CA 1
ATOM 637 C C . GLY A 1 80 ? -9.336 -0.413 -11.905 1.00 97.12 80 GLY A C 1
ATOM 638 O O . GLY A 1 80 ? -9.227 -1.628 -11.763 1.00 97.12 80 GLY A O 1
ATOM 639 N N . ARG A 1 81 ? -8.416 0.300 -12.570 1.00 96.56 81 ARG A N 1
ATOM 640 C CA . ARG A 1 81 ? -7.144 -0.240 -13.094 1.00 96.56 81 ARG A CA 1
ATOM 641 C C . ARG A 1 81 ? -5.945 0.133 -12.215 1.00 96.56 81 ARG A C 1
ATOM 643 O O . ARG A 1 81 ? -4.818 -0.281 -12.489 1.00 96.56 81 ARG A O 1
ATOM 650 N N . PHE A 1 82 ? -6.175 0.920 -11.169 1.00 97.44 82 PHE A N 1
ATOM 651 C CA . PHE A 1 82 ? -5.148 1.410 -10.268 1.00 97.44 82 PHE A CA 1
ATOM 652 C C . PHE A 1 82 ? -4.875 0.354 -9.190 1.00 97.44 82 PHE A C 1
ATOM 654 O O . PHE A 1 82 ? -5.415 0.411 -8.087 1.00 97.44 82 PHE A O 1
ATOM 661 N N . LYS A 1 83 ? -4.100 -0.672 -9.567 1.00 98.12 83 LYS A N 1
ATOM 662 C CA . LYS A 1 83 ? -3.800 -1.862 -8.756 1.00 98.12 83 LYS A CA 1
ATOM 663 C C . LYS A 1 83 ? -2.303 -2.131 -8.622 1.00 98.12 83 LYS A C 1
ATOM 665 O O . LYS A 1 83 ? -1.563 -1.811 -9.552 1.00 98.12 83 LYS A O 1
ATOM 670 N N . VAL A 1 84 ? -1.891 -2.775 -7.531 1.00 97.94 84 VAL A N 1
ATOM 671 C CA . VAL A 1 84 ? -0.508 -3.208 -7.256 1.00 97.94 84 VAL A CA 1
ATOM 672 C C . VAL A 1 84 ? -0.398 -4.731 -7.092 1.00 97.94 84 VAL A C 1
ATOM 674 O O . VAL A 1 84 ? -1.382 -5.362 -6.696 1.00 97.94 84 VAL A O 1
ATOM 677 N N . PRO A 1 85 ? 0.782 -5.339 -7.330 1.00 98.19 85 PRO A N 1
ATOM 678 C CA . PRO A 1 85 ? 0.953 -6.783 -7.199 1.00 98.19 85 PRO A CA 1
ATOM 679 C C . PRO A 1 85 ? 0.675 -7.303 -5.792 1.00 98.19 85 PRO A C 1
ATOM 681 O O . PRO A 1 85 ? 1.352 -6.945 -4.826 1.00 98.19 85 PRO A O 1
ATOM 684 N N . CYS A 1 86 ? -0.301 -8.198 -5.675 1.00 98.44 86 CYS A N 1
ATOM 685 C CA . CYS A 1 86 ? -0.651 -8.843 -4.417 1.00 98.44 86 CYS A CA 1
ATOM 686 C C . CYS A 1 86 ? -1.120 -10.277 -4.667 1.00 98.44 86 CYS A C 1
ATOM 688 O O . CYS A 1 86 ? -1.950 -10.523 -5.548 1.00 98.44 86 CYS A O 1
ATOM 690 N N . CYS A 1 87 ? -0.597 -11.226 -3.887 1.00 98.44 87 CYS A N 1
ATOM 691 C CA . CYS A 1 87 ? -1.083 -12.596 -3.938 1.00 98.44 87 CYS A CA 1
ATOM 692 C C . CYS A 1 87 ? -2.466 -12.692 -3.282 1.00 98.44 87 CYS A C 1
ATOM 694 O O . CYS A 1 87 ? -2.791 -11.931 -2.363 1.00 98.44 87 CYS A O 1
ATOM 696 N N . GLN A 1 88 ? -3.266 -13.658 -3.728 1.00 98.19 88 GLN A N 1
ATOM 697 C CA . GLN A 1 88 ? -4.644 -13.833 -3.277 1.00 98.19 88 GLN A CA 1
ATOM 698 C C . GLN A 1 88 ? -4.749 -14.030 -1.756 1.00 98.19 88 GLN A C 1
ATOM 700 O O . GLN A 1 88 ? -5.664 -13.485 -1.134 1.00 98.19 88 GLN A O 1
ATOM 705 N N . ASP A 1 89 ? -3.799 -14.748 -1.144 1.00 97.31 89 ASP A N 1
ATOM 706 C CA . ASP A 1 89 ? -3.758 -14.978 0.307 1.00 97.31 89 ASP A CA 1
ATOM 707 C C . ASP A 1 89 ? -3.642 -13.663 1.083 1.00 97.31 89 ASP A C 1
ATOM 709 O O . ASP A 1 89 ? -4.411 -13.404 2.011 1.00 97.31 89 ASP A O 1
ATOM 713 N N . CYS A 1 90 ? -2.676 -12.822 0.695 1.00 97.56 90 CYS A N 1
ATOM 714 C CA . CYS A 1 90 ? -2.417 -11.544 1.347 1.00 97.56 90 CYS A CA 1
ATOM 715 C C . CYS A 1 90 ? -3.532 -10.541 1.086 1.00 97.56 90 CYS A C 1
ATOM 717 O O . CYS A 1 90 ? -3.918 -9.836 2.014 1.00 97.56 90 CYS A O 1
ATOM 719 N N . ASN A 1 91 ? -4.066 -10.510 -0.137 1.00 97.81 91 ASN A N 1
ATOM 720 C CA . ASN A 1 91 ? -5.208 -9.671 -0.474 1.00 97.81 91 ASN A CA 1
ATOM 721 C C . ASN A 1 91 ? -6.418 -10.036 0.412 1.00 97.81 91 ASN A C 1
ATOM 723 O O . ASN A 1 91 ? -6.941 -9.206 1.153 1.00 97.81 91 ASN A O 1
ATOM 727 N N . SER A 1 92 ? -6.759 -11.325 0.478 1.00 97.00 92 SER A N 1
ATOM 728 C CA . SER A 1 92 ? -7.871 -11.809 1.306 1.00 97.00 92 SER A CA 1
ATOM 729 C C . SER A 1 92 ? -7.645 -11.572 2.806 1.00 97.00 92 SER A C 1
ATOM 731 O O . SER A 1 92 ? -8.586 -11.268 3.539 1.00 97.00 92 SER A O 1
ATOM 733 N N . LEU A 1 93 ? -6.408 -11.729 3.291 1.00 96.12 93 LEU A N 1
ATOM 734 C CA . LEU A 1 93 ? -6.059 -11.452 4.686 1.00 96.12 93 LEU A CA 1
ATOM 735 C C . LEU A 1 93 ? -6.221 -9.965 5.023 1.00 96.12 93 LEU A C 1
ATOM 737 O O . LEU A 1 93 ? -6.781 -9.652 6.070 1.00 96.12 93 LEU A O 1
ATOM 741 N N . MET A 1 94 ? -5.753 -9.074 4.148 1.00 95.88 94 MET A N 1
ATOM 742 C CA . MET A 1 94 ? -5.863 -7.622 4.314 1.00 95.88 94 MET A CA 1
ATOM 743 C C . MET A 1 94 ? -7.323 -7.170 4.341 1.00 95.88 94 MET A C 1
ATOM 745 O O . MET A 1 94 ? -7.691 -6.389 5.218 1.00 95.88 94 MET A O 1
ATOM 749 N N . GLY A 1 95 ? -8.165 -7.738 3.470 1.00 95.12 95 GLY A N 1
ATOM 750 C CA . GLY A 1 95 ? -9.615 -7.541 3.511 1.00 95.12 95 GLY A CA 1
ATOM 751 C C . GLY A 1 95 ? -10.195 -7.872 4.888 1.00 95.12 95 GLY A C 1
ATOM 752 O O . GLY A 1 95 ? -10.755 -7.005 5.555 1.00 95.12 95 GLY A O 1
ATOM 753 N N . ARG A 1 96 ? -9.949 -9.092 5.384 1.00 95.19 96 ARG A N 1
ATOM 754 C CA . ARG A 1 96 ? -10.497 -9.557 6.674 1.00 95.19 96 ARG A CA 1
ATOM 755 C C . ARG A 1 96 ? -9.953 -8.818 7.901 1.00 95.19 96 ARG A C 1
ATOM 757 O O . ARG A 1 96 ? -10.683 -8.622 8.872 1.00 95.19 96 ARG A O 1
ATOM 764 N N . GLN A 1 97 ? -8.659 -8.496 7.912 1.00 93.12 97 GLN A N 1
ATOM 765 C CA . GLN A 1 97 ? -7.990 -7.922 9.087 1.00 93.12 97 GLN A CA 1
ATOM 766 C C . GLN A 1 97 ? -8.117 -6.401 9.155 1.00 93.12 97 GLN A C 1
ATOM 768 O O . GLN A 1 97 ? -8.144 -5.864 10.256 1.00 93.12 97 GLN A O 1
ATOM 773 N N . ILE A 1 98 ? -8.205 -5.719 8.009 1.00 94.38 98 ILE A N 1
ATOM 774 C CA . ILE A 1 98 ? -8.200 -4.254 7.936 1.00 94.38 98 ILE A CA 1
ATOM 775 C C . ILE A 1 98 ? -9.472 -3.738 7.261 1.00 94.38 98 ILE A C 1
ATOM 777 O O . ILE A 1 98 ? -10.266 -3.043 7.898 1.00 94.38 98 ILE A O 1
ATOM 781 N N . GLU A 1 99 ? -9.694 -4.064 5.985 1.00 95.00 99 GLU A N 1
ATOM 782 C CA . GLU A 1 99 ? -10.690 -3.343 5.179 1.00 95.00 99 GLU A CA 1
ATOM 783 C C . GLU A 1 99 ? -12.138 -3.590 5.622 1.00 95.00 99 GLU A C 1
ATOM 785 O O . GLU A 1 99 ? -12.909 -2.636 5.703 1.00 95.00 99 GLU A O 1
ATOM 790 N N . ASP A 1 100 ? -12.504 -4.821 5.988 1.00 95.88 100 ASP A N 1
ATOM 791 C CA . ASP A 1 100 ? -13.854 -5.174 6.456 1.00 95.88 100 ASP A CA 1
ATOM 792 C C . ASP A 1 100 ? -14.203 -4.487 7.785 1.00 95.88 100 ASP A C 1
ATOM 794 O O . ASP A 1 100 ? -15.362 -4.157 8.060 1.00 95.88 100 ASP A O 1
ATOM 798 N N . ARG A 1 101 ? -13.205 -4.273 8.648 1.00 94.62 101 ARG A N 1
ATOM 799 C CA . ARG A 1 101 ? -13.382 -3.577 9.930 1.00 94.62 101 ARG A CA 1
ATOM 800 C C . ARG A 1 101 ? -13.532 -2.082 9.705 1.00 94.62 101 ARG A C 1
ATOM 802 O O . ARG A 1 101 ? -14.548 -1.512 10.101 1.00 94.62 101 ARG A O 1
ATOM 809 N N . ILE A 1 102 ? -12.581 -1.481 8.991 1.00 95.69 102 ILE A N 1
ATOM 810 C CA . ILE A 1 102 ? -12.585 -0.048 8.688 1.00 95.69 102 ILE A CA 1
ATOM 811 C C . ILE A 1 102 ? -13.831 0.343 7.893 1.00 95.69 102 ILE A C 1
ATOM 813 O O . ILE A 1 102 ? -14.477 1.330 8.230 1.00 95.69 102 ILE A O 1
ATOM 817 N N . SER A 1 103 ? -14.225 -0.449 6.893 1.00 97.19 103 SER A N 1
ATOM 818 C CA . SER A 1 103 ? -15.438 -0.202 6.111 1.00 97.19 103 SER A CA 1
ATOM 819 C C . SER A 1 103 ? -16.678 -0.143 7.005 1.00 97.19 103 SER A C 1
ATOM 821 O O . SER A 1 103 ? -17.468 0.793 6.889 1.00 97.19 103 SER A O 1
ATOM 823 N N . ARG A 1 104 ? -16.843 -1.082 7.949 1.00 97.00 104 ARG A N 1
ATOM 824 C CA . ARG A 1 104 ? -17.978 -1.064 8.890 1.00 97.00 104 ARG A CA 1
ATOM 825 C C . ARG A 1 104 ? -17.986 0.191 9.760 1.00 97.00 104 ARG A C 1
ATOM 827 O O . ARG A 1 104 ? -19.022 0.842 9.853 1.00 97.00 104 ARG A O 1
ATOM 834 N N . VAL A 1 105 ? -16.843 0.551 10.344 1.00 96.56 105 VAL A N 1
ATOM 835 C CA . VAL A 1 105 ? -16.728 1.725 11.227 1.00 96.56 105 VAL A CA 1
ATOM 836 C C . VAL A 1 105 ? -16.974 3.022 10.453 1.00 96.56 105 VAL A C 1
ATOM 838 O O . VAL A 1 105 ? -17.789 3.843 10.863 1.00 96.56 105 VAL A O 1
ATOM 841 N N . VAL A 1 106 ? -16.334 3.193 9.294 1.00 95.25 106 VAL A N 1
ATOM 842 C CA . VAL A 1 106 ? -16.478 4.396 8.458 1.00 95.25 106 VAL A CA 1
ATOM 843 C C . VAL A 1 106 ? -17.903 4.539 7.919 1.00 95.25 106 VAL A C 1
ATOM 84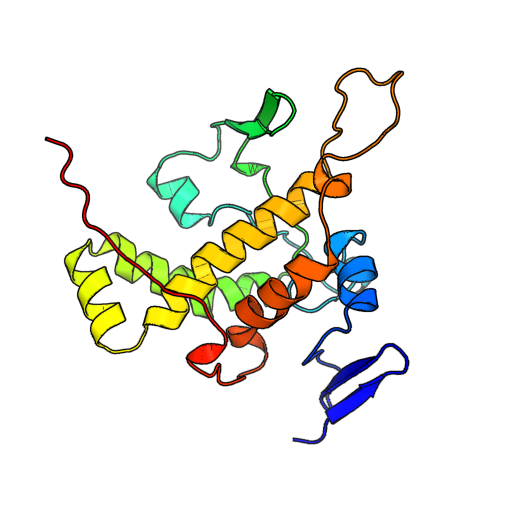5 O O . VAL A 1 106 ? -18.425 5.651 7.842 1.00 95.25 106 VAL A O 1
ATOM 848 N N . ASN A 1 107 ? -18.559 3.438 7.545 1.00 95.81 107 ASN A N 1
ATOM 849 C CA . ASN A 1 107 ? -19.942 3.479 7.066 1.00 95.81 107 ASN A CA 1
ATOM 850 C C . ASN A 1 107 ? -20.965 3.739 8.180 1.00 95.81 107 ASN A C 1
ATOM 852 O O . ASN A 1 107 ? -22.050 4.221 7.870 1.00 95.81 107 ASN A O 1
ATOM 856 N N . ALA A 1 108 ? -20.621 3.483 9.445 1.00 96.38 108 ALA A N 1
ATOM 857 C CA . ALA A 1 108 ? -21.454 3.829 10.598 1.00 96.38 108 ALA A CA 1
ATOM 858 C C . ALA A 1 108 ? -21.394 5.325 10.976 1.00 96.38 108 ALA A C 1
ATOM 860 O O . ALA A 1 108 ? -22.201 5.783 11.780 1.00 96.38 108 ALA A O 1
ATOM 861 N N . GLY A 1 109 ? -20.487 6.098 10.370 1.00 93.56 109 GLY A N 1
ATOM 862 C CA . GLY A 1 109 ? -20.429 7.556 10.492 1.00 93.56 109 GLY A CA 1
ATOM 863 C C . GLY A 1 109 ? -19.361 8.084 11.464 1.00 93.56 109 GLY A C 1
ATOM 864 O O . GLY A 1 109 ? -18.647 7.307 12.101 1.00 93.56 109 GLY A O 1
ATOM 865 N N . PRO A 1 110 ? -19.213 9.420 11.571 1.00 91.38 110 PRO A N 1
ATOM 866 C CA . PRO A 1 110 ? -18.114 10.052 12.310 1.00 91.38 110 PRO A CA 1
ATOM 867 C C . PRO A 1 110 ? -18.056 9.694 13.801 1.00 91.38 110 PRO A C 1
ATOM 869 O O . PRO A 1 110 ? -16.968 9.486 14.333 1.00 91.38 110 PRO A O 1
ATOM 872 N N . GLU A 1 111 ? -19.205 9.568 14.469 1.00 92.75 111 GLU A N 1
ATOM 873 C CA . GLU A 1 111 ? -19.273 9.176 15.886 1.00 92.75 111 GLU A CA 1
ATOM 874 C C . GLU A 1 111 ? -18.723 7.763 16.114 1.00 92.75 111 GLU A C 1
ATOM 876 O O . GLU A 1 111 ? -17.979 7.525 17.066 1.00 92.75 111 GLU A O 1
ATOM 881 N N . ALA A 1 112 ? -19.020 6.830 15.203 1.00 95.06 112 ALA A N 1
ATOM 882 C CA . ALA A 1 112 ? -18.493 5.472 15.263 1.00 95.06 112 ALA A CA 1
ATOM 883 C C . ALA A 1 112 ? -16.968 5.451 15.088 1.00 95.06 112 ALA A C 1
ATOM 885 O O . ALA A 1 112 ? -16.282 4.723 15.802 1.00 95.06 112 ALA A O 1
ATOM 886 N N . VAL A 1 113 ? -16.430 6.288 14.193 1.00 93.44 113 VAL A N 1
ATOM 887 C CA . VAL A 1 113 ? -14.978 6.459 14.016 1.00 93.44 113 VAL A CA 1
ATOM 888 C C . VAL A 1 113 ? -14.329 6.989 15.297 1.00 93.44 113 VAL A C 1
ATOM 890 O O . VAL A 1 113 ? -13.347 6.414 15.764 1.00 93.44 113 VAL A O 1
ATOM 893 N N . GLN A 1 114 ? -14.885 8.049 15.893 1.00 91.00 114 GLN A N 1
ATOM 894 C CA . GLN A 1 114 ? -14.358 8.627 17.134 1.00 91.00 114 GLN A CA 1
ATOM 895 C C . GLN A 1 114 ? -14.368 7.609 18.278 1.00 91.00 114 GLN A C 1
ATOM 897 O O . GLN A 1 114 ? -13.354 7.437 18.957 1.00 91.00 114 GLN A O 1
ATOM 902 N N . LYS A 1 115 ? -15.483 6.890 18.451 1.00 93.62 115 LYS A N 1
ATOM 903 C CA . LYS A 1 115 ? -15.620 5.843 19.466 1.00 93.62 115 LYS A CA 1
ATOM 904 C C . LYS A 1 115 ? -14.605 4.714 19.265 1.00 93.62 115 LYS A C 1
ATOM 906 O O . LYS A 1 115 ? -13.911 4.361 20.212 1.00 93.62 115 LYS A O 1
ATOM 911 N N . HIS A 1 116 ? -14.467 4.200 18.040 1.00 93.38 116 HIS A N 1
ATOM 912 C CA . HIS A 1 116 ? -13.530 3.112 17.720 1.00 93.38 116 HIS A CA 1
ATOM 913 C C . HIS A 1 116 ? -12.089 3.463 18.099 1.00 93.38 116 HIS A C 1
ATOM 915 O O . HIS A 1 116 ? -11.353 2.636 18.636 1.00 93.38 116 HIS A O 1
ATOM 921 N N . ILE A 1 117 ? -11.689 4.712 17.858 1.00 90.00 117 ILE A N 1
ATOM 922 C CA . ILE A 1 117 ? -10.351 5.208 18.194 1.00 90.00 117 ILE A CA 1
ATOM 923 C C . ILE A 1 117 ? -10.193 5.400 19.700 1.00 90.00 117 ILE A C 1
ATOM 925 O O . ILE A 1 117 ? -9.163 5.003 20.246 1.00 90.00 117 ILE A O 1
ATOM 929 N N . ALA A 1 118 ? -11.200 5.962 20.373 1.00 89.56 118 ALA A N 1
ATOM 930 C CA . ALA A 1 118 ? -11.200 6.132 21.826 1.00 89.56 118 ALA A CA 1
ATOM 931 C C . ALA A 1 118 ? -11.102 4.787 22.574 1.00 89.56 118 ALA A C 1
ATOM 933 O O . ALA A 1 118 ? -10.489 4.719 23.636 1.00 89.56 118 ALA A O 1
ATOM 934 N N . GLU A 1 119 ? -11.627 3.708 21.989 1.00 92.12 119 GLU A N 1
ATOM 935 C CA . GLU A 1 119 ? -11.506 2.328 22.487 1.00 92.12 119 GLU A CA 1
ATOM 936 C C . GLU A 1 119 ? -10.121 1.696 22.235 1.00 92.12 119 GLU A C 1
ATOM 938 O O . GLU A 1 119 ? -9.898 0.532 22.559 1.00 92.12 119 GLU A O 1
ATOM 943 N N . GLY A 1 120 ? -9.165 2.452 21.683 1.00 87.19 120 GLY A N 1
ATOM 944 C CA . GLY A 1 120 ? -7.781 2.017 21.486 1.00 87.19 120 GLY A CA 1
ATOM 945 C C . GLY A 1 120 ? -7.487 1.412 20.112 1.00 87.19 120 GLY A C 1
ATOM 946 O O . GLY A 1 120 ? -6.350 1.020 19.857 1.00 87.19 120 GLY A O 1
ATOM 947 N N . ASN A 1 121 ? -8.451 1.394 19.186 1.00 88.25 121 ASN A N 1
ATOM 948 C CA . ASN A 1 121 ? -8.271 0.814 17.848 1.00 88.25 121 ASN A CA 1
ATOM 949 C C . ASN A 1 121 ? -7.720 1.816 16.812 1.00 88.25 121 ASN A C 1
ATOM 951 O O . ASN A 1 121 ? -7.836 1.611 15.602 1.00 88.25 121 ASN A O 1
ATOM 955 N N . GLY A 1 122 ? -7.097 2.909 17.266 1.00 87.19 122 GLY A N 1
ATOM 956 C CA . GLY A 1 122 ? -6.541 3.950 16.394 1.00 87.19 122 GLY A CA 1
ATOM 957 C C . GLY A 1 122 ? -5.468 3.452 15.421 1.00 87.19 122 GLY A C 1
ATOM 958 O O . GLY A 1 122 ? -5.312 4.021 14.342 1.00 87.19 122 GLY A O 1
ATOM 959 N N . LEU A 1 123 ? -4.779 2.354 15.746 1.00 85.56 123 LEU A N 1
ATOM 960 C CA . LEU A 1 123 ? -3.764 1.772 14.870 1.00 85.56 123 LEU A CA 1
ATOM 961 C C . LEU A 1 123 ? -4.340 1.324 13.518 1.00 85.56 123 LEU A C 1
ATOM 963 O O . LEU A 1 123 ? -3.685 1.504 12.494 1.00 85.56 123 LEU A O 1
ATOM 967 N N . GLU A 1 124 ? -5.567 0.797 13.476 1.00 88.69 124 GLU A N 1
ATOM 968 C CA . GLU A 1 124 ? -6.204 0.402 12.210 1.00 88.69 124 GLU A CA 1
ATOM 969 C C . GLU A 1 124 ? -6.394 1.625 11.287 1.00 88.69 124 GLU A C 1
ATOM 971 O O . GLU A 1 124 ? -6.176 1.536 10.078 1.00 88.69 124 GLU A O 1
ATOM 976 N N . PHE A 1 125 ? -6.699 2.792 11.869 1.00 89.44 125 PHE A N 1
ATOM 977 C CA . PHE A 1 125 ? -6.824 4.076 11.167 1.00 89.44 125 PHE A CA 1
ATOM 978 C C . PHE A 1 125 ? -5.486 4.721 10.792 1.00 89.44 125 PHE A C 1
ATOM 980 O O . PHE A 1 125 ? -5.474 5.652 9.992 1.00 89.44 125 PHE A O 1
ATOM 987 N N . PHE A 1 126 ? -4.366 4.222 11.311 1.00 89.12 126 PHE A N 1
ATOM 988 C CA . PHE A 1 126 ? -3.034 4.567 10.820 1.00 89.12 126 PHE A CA 1
ATOM 989 C C . PHE A 1 126 ? -2.606 3.622 9.685 1.00 89.12 126 PHE A C 1
ATOM 991 O O . PHE A 1 126 ? -2.165 4.060 8.621 1.00 89.12 126 PHE A O 1
ATOM 998 N N . VAL A 1 127 ? -2.789 2.314 9.887 1.00 91.25 127 VAL A N 1
ATOM 999 C CA . VAL A 1 127 ? -2.406 1.265 8.930 1.00 91.25 127 VAL A CA 1
ATOM 1000 C C . VAL A 1 127 ? -3.183 1.390 7.626 1.00 91.25 127 VAL A C 1
ATOM 1002 O O . VAL A 1 127 ? -2.592 1.256 6.558 1.00 91.25 127 VAL A O 1
ATOM 1005 N N . TRP A 1 128 ? -4.487 1.666 7.678 1.00 94.75 128 TRP A N 1
ATOM 1006 C CA . TRP A 1 128 ? -5.318 1.713 6.476 1.00 94.75 128 TRP A CA 1
ATOM 1007 C C . TRP A 1 128 ? -4.921 2.838 5.498 1.00 94.75 128 TRP A C 1
ATOM 1009 O O . TRP A 1 128 ? -4.637 2.529 4.336 1.00 94.75 128 TRP A O 1
ATOM 1019 N N . PRO A 1 129 ? -4.790 4.113 5.917 1.00 93.50 129 PRO A N 1
ATOM 1020 C CA . PRO A 1 129 ? -4.217 5.151 5.063 1.00 93.50 129 PRO A CA 1
ATOM 1021 C C . PRO A 1 129 ? -2.757 4.877 4.691 1.00 93.50 129 PRO A C 1
ATOM 1023 O O . PRO A 1 129 ? -2.369 5.159 3.561 1.00 93.50 129 PRO A O 1
ATOM 1026 N N . GLY A 1 130 ? -1.961 4.281 5.588 1.00 94.38 130 GLY A N 1
ATOM 1027 C CA . GLY A 1 130 ? -0.585 3.870 5.292 1.00 94.38 130 GLY A CA 1
ATOM 1028 C C . GLY A 1 130 ? -0.496 2.850 4.152 1.00 94.38 130 GLY A C 1
ATOM 1029 O O . GLY A 1 130 ? 0.377 2.959 3.291 1.00 94.38 130 GLY A O 1
ATOM 1030 N N . LEU A 1 131 ? -1.429 1.892 4.089 1.00 96.69 131 LEU A N 1
ATOM 1031 C CA . LEU A 1 131 ? -1.553 0.951 2.975 1.00 96.69 131 LEU A CA 1
ATOM 1032 C C . LEU A 1 131 ? -1.884 1.691 1.682 1.00 96.69 131 LEU A C 1
ATOM 1034 O O . LEU A 1 131 ? -1.242 1.436 0.671 1.00 96.69 131 LEU A O 1
ATOM 1038 N N . ILE A 1 132 ? -2.852 2.612 1.696 1.00 97.25 132 ILE A N 1
ATOM 1039 C CA . ILE A 1 132 ? -3.191 3.417 0.510 1.00 97.25 132 ILE A CA 1
ATOM 1040 C C . ILE A 1 132 ? -1.967 4.211 0.046 1.00 97.25 132 ILE A C 1
ATOM 1042 O O . ILE A 1 132 ? -1.616 4.150 -1.129 1.00 97.25 132 ILE A O 1
ATOM 1046 N N . PHE A 1 133 ? -1.290 4.891 0.973 1.00 95.69 133 PHE A N 1
ATOM 1047 C CA . PHE A 1 133 ? -0.076 5.655 0.714 1.00 95.69 133 PHE A CA 1
ATOM 1048 C C . PHE A 1 133 ? 0.995 4.780 0.061 1.00 95.69 133 PHE A C 1
ATOM 1050 O O . PHE A 1 133 ? 1.403 5.057 -1.061 1.00 95.69 133 PHE A O 1
ATOM 1057 N N . LEU A 1 134 ? 1.381 3.664 0.683 1.00 96.81 134 LEU A N 1
ATOM 1058 C CA . LEU A 1 134 ? 2.377 2.762 0.107 1.00 96.81 134 LEU A CA 1
ATOM 1059 C C . LEU A 1 134 ? 1.950 2.249 -1.280 1.00 96.81 134 LEU A C 1
ATOM 1061 O O . LEU A 1 134 ? 2.761 2.227 -2.205 1.00 96.81 134 LEU A O 1
ATOM 1065 N N . LYS A 1 135 ? 0.677 1.865 -1.444 1.00 97.81 135 LYS A N 1
ATOM 1066 C CA . LYS A 1 135 ? 0.135 1.363 -2.714 1.00 97.81 135 LYS A CA 1
ATOM 1067 C C . LYS A 1 135 ? 0.210 2.414 -3.832 1.00 97.81 135 LYS A C 1
ATOM 1069 O O . LYS A 1 135 ? 0.510 2.037 -4.961 1.00 97.81 135 LYS A O 1
ATOM 1074 N N . VAL A 1 136 ? -0.017 3.700 -3.544 1.00 96.56 136 VAL A N 1
ATOM 1075 C CA . VAL A 1 136 ? 0.153 4.792 -4.526 1.00 96.56 136 VAL A CA 1
ATOM 1076 C C . VAL A 1 136 ? 1.599 4.840 -5.019 1.00 96.56 136 VAL A C 1
ATOM 1078 O O . VAL A 1 136 ? 1.828 4.714 -6.219 1.00 96.56 136 VAL A O 1
ATOM 1081 N N . TYR A 1 137 ? 2.567 4.896 -4.102 1.00 95.69 137 TYR A N 1
ATOM 1082 C CA . TYR A 1 137 ? 3.986 4.996 -4.460 1.00 95.69 137 TYR A CA 1
ATOM 1083 C C . TYR A 1 137 ? 4.463 3.772 -5.250 1.00 95.69 137 TYR A C 1
ATOM 1085 O O . TYR A 1 137 ? 5.151 3.905 -6.258 1.00 95.69 137 TYR A O 1
ATOM 1093 N N . LEU A 1 138 ? 4.041 2.569 -4.847 1.00 97.19 138 LEU A N 1
ATOM 1094 C CA . LEU A 1 138 ? 4.339 1.346 -5.594 1.00 97.19 138 LEU A CA 1
ATOM 1095 C C . LEU A 1 138 ? 3.710 1.344 -6.989 1.00 97.19 138 LEU A C 1
ATOM 1097 O O . LEU A 1 138 ? 4.271 0.755 -7.910 1.00 97.19 138 LEU A O 1
ATOM 1101 N N . LYS A 1 139 ? 2.545 1.968 -7.165 1.00 96.88 139 LYS A N 1
ATOM 1102 C CA . LYS A 1 139 ? 1.867 2.034 -8.460 1.00 96.88 139 LYS A CA 1
ATOM 1103 C C . LYS A 1 139 ? 2.526 3.042 -9.404 1.00 96.88 139 LYS A C 1
ATOM 1105 O O . LYS A 1 139 ? 2.551 2.806 -10.611 1.00 96.88 139 LYS A O 1
ATOM 1110 N N . ASP A 1 140 ? 3.126 4.100 -8.872 1.00 95.62 140 ASP A N 1
ATOM 1111 C CA . ASP A 1 140 ? 3.786 5.141 -9.665 1.00 95.62 140 ASP A CA 1
ATOM 1112 C C . ASP A 1 140 ? 4.998 4.646 -10.470 1.00 95.62 140 ASP A C 1
ATOM 1114 O O . ASP A 1 140 ? 5.364 5.251 -11.480 1.00 95.62 140 ASP A O 1
ATOM 1118 N N . ARG A 1 141 ? 5.557 3.478 -10.130 1.00 94.62 141 ARG A N 1
ATOM 1119 C CA . ARG A 1 141 ? 6.608 2.826 -10.933 1.00 94.62 141 ARG A CA 1
ATOM 1120 C C . ARG A 1 141 ? 6.139 2.382 -12.321 1.00 94.62 141 ARG A C 1
ATOM 1122 O O . ARG A 1 141 ? 6.954 2.084 -13.186 1.00 94.62 141 ARG A O 1
ATOM 1129 N N . GLU A 1 142 ? 4.830 2.257 -12.536 1.00 94.94 142 GLU A N 1
ATOM 1130 C CA . GLU A 1 142 ? 4.283 1.809 -13.820 1.00 94.94 142 GLU A CA 1
ATOM 1131 C C . GLU A 1 142 ? 4.061 2.969 -14.802 1.00 94.94 142 GLU A C 1
ATOM 1133 O O . GLU A 1 142 ? 3.788 2.728 -15.979 1.00 94.94 142 GLU A O 1
ATOM 1138 N N . PHE A 1 143 ? 4.200 4.222 -14.357 1.00 95.81 143 PHE A N 1
ATOM 1139 C CA . PHE A 1 143 ? 3.949 5.397 -15.189 1.00 95.81 143 PHE A CA 1
ATOM 1140 C C . PHE A 1 143 ? 5.228 6.172 -15.462 1.00 95.81 143 PHE A C 1
ATOM 1142 O O . PHE A 1 143 ? 6.030 6.408 -14.566 1.00 95.81 143 PHE A O 1
ATOM 1149 N N . ARG A 1 144 ? 5.394 6.606 -16.712 1.00 96.25 144 ARG A N 1
ATOM 1150 C CA . ARG A 1 144 ? 6.534 7.418 -17.154 1.00 96.25 144 ARG A CA 1
ATOM 1151 C C . ARG A 1 144 ? 6.423 8.848 -16.638 1.00 96.25 144 ARG A C 1
ATOM 1153 O O . ARG A 1 144 ? 5.332 9.407 -16.651 1.00 96.25 144 ARG A O 1
ATOM 1160 N N . ILE A 1 145 ? 7.538 9.492 -16.312 1.00 95.75 145 ILE A N 1
ATOM 1161 C CA . ILE A 1 145 ? 7.590 10.950 -16.098 1.00 95.75 145 ILE A CA 1
ATOM 1162 C C . ILE A 1 145 ? 7.225 11.673 -17.399 1.00 95.75 145 ILE A C 1
ATOM 1164 O O . ILE A 1 145 ? 6.487 12.659 -17.404 1.00 95.75 145 ILE A O 1
ATOM 1168 N N . HIS A 1 146 ? 7.724 11.161 -18.524 1.00 95.06 146 HIS A N 1
ATOM 1169 C CA . HIS A 1 146 ? 7.541 11.758 -19.838 1.00 95.06 146 HIS A CA 1
ATOM 1170 C C . HIS A 1 146 ? 6.531 10.988 -20.692 1.00 95.06 146 HIS A C 1
ATOM 1172 O O . HIS A 1 146 ? 6.729 9.811 -21.000 1.00 95.06 146 HIS A O 1
ATOM 1178 N N . HIS A 1 147 ? 5.493 11.696 -21.151 1.00 91.38 147 HIS A N 1
ATOM 1179 C CA . HIS A 1 147 ? 4.523 11.183 -22.132 1.00 91.38 147 HIS A CA 1
ATOM 1180 C C . HIS A 1 147 ? 5.141 10.951 -23.515 1.00 91.38 147 HIS A C 1
ATOM 1182 O O . HIS A 1 147 ? 4.710 10.066 -24.247 1.00 91.38 147 HIS A O 1
ATOM 1188 N N . ASP A 1 148 ? 6.156 11.740 -23.878 1.00 93.81 148 ASP A N 1
ATOM 1189 C CA . ASP A 1 148 ? 6.890 11.569 -25.131 1.00 93.81 148 ASP A CA 1
ATOM 1190 C C . ASP A 1 148 ? 7.800 10.335 -25.050 1.00 93.81 148 ASP A C 1
ATOM 1192 O O . ASP A 1 148 ? 8.748 10.297 -24.262 1.00 93.81 148 ASP A O 1
ATOM 1196 N N . LEU A 1 149 ? 7.521 9.332 -25.884 1.00 92.94 149 LEU A N 1
ATOM 1197 C CA . LEU A 1 149 ? 8.249 8.059 -25.914 1.00 92.94 149 LEU A CA 1
ATOM 1198 C C . LEU A 1 149 ? 9.694 8.186 -26.410 1.00 92.94 149 LEU A C 1
ATOM 1200 O O . LEU A 1 149 ? 10.484 7.268 -26.219 1.00 92.94 149 LEU A O 1
ATOM 1204 N N . ARG A 1 150 ? 10.052 9.318 -27.026 1.00 95.44 150 ARG A N 1
ATOM 1205 C CA . ARG A 1 150 ? 11.432 9.608 -27.444 1.00 95.44 150 ARG A CA 1
ATOM 1206 C C . ARG A 1 150 ? 12.320 10.023 -26.272 1.00 95.44 150 ARG A C 1
ATOM 1208 O O . ARG A 1 150 ? 13.539 10.036 -26.410 1.00 95.44 150 ARG A O 1
ATOM 1215 N N . LYS A 1 151 ? 11.721 10.404 -25.140 1.00 95.19 151 LYS A N 1
ATOM 1216 C CA . LYS A 1 151 ? 12.440 10.710 -23.900 1.00 95.19 151 LYS A CA 1
ATOM 1217 C C . LYS A 1 151 ? 12.777 9.421 -23.133 1.00 95.19 151 LYS A C 1
ATOM 1219 O O . LYS A 1 151 ? 12.170 8.382 -23.416 1.00 95.19 151 LYS A O 1
ATOM 1224 N N . PRO A 1 152 ? 13.701 9.478 -22.156 1.00 94.25 152 PRO A N 1
ATOM 1225 C CA . PRO A 1 152 ? 13.989 8.346 -21.278 1.00 94.25 152 PRO A CA 1
ATOM 1226 C C . PRO A 1 152 ? 12.723 7.730 -20.660 1.00 94.25 152 PRO A C 1
ATOM 1228 O O . PRO A 1 152 ? 11.715 8.416 -20.469 1.00 94.25 152 PRO A O 1
ATOM 1231 N N . ASP A 1 153 ? 12.767 6.425 -20.377 1.00 93.81 153 ASP A N 1
ATOM 1232 C CA . ASP A 1 153 ? 11.663 5.666 -19.761 1.00 93.81 153 ASP A CA 1
ATOM 1233 C C . ASP A 1 153 ? 11.596 5.820 -18.234 1.00 93.81 153 ASP A C 1
ATOM 1235 O O . ASP A 1 153 ? 11.035 4.959 -17.557 1.00 93.81 153 ASP A O 1
ATOM 1239 N N . ASP A 1 154 ? 12.141 6.924 -17.712 1.00 95.50 154 ASP A N 1
ATOM 1240 C CA . ASP A 1 154 ? 12.103 7.260 -16.292 1.00 95.50 154 ASP A CA 1
ATOM 1241 C C . ASP A 1 154 ? 10.655 7.214 -15.795 1.00 95.50 154 ASP A C 1
ATOM 1243 O O . ASP A 1 154 ? 9.727 7.751 -16.424 1.00 95.50 154 ASP A O 1
ATOM 1247 N N . LYS A 1 155 ? 10.450 6.548 -14.665 1.00 95.75 155 LYS A N 1
ATOM 1248 C CA . LYS A 1 155 ? 9.157 6.370 -14.015 1.00 95.75 155 LYS A CA 1
ATOM 1249 C C . LYS A 1 155 ? 8.945 7.448 -12.972 1.00 95.75 155 LYS A C 1
ATOM 1251 O O . LYS A 1 155 ? 9.891 7.970 -12.395 1.00 95.75 155 LYS A O 1
ATOM 1256 N N . ILE A 1 156 ? 7.686 7.766 -12.682 1.00 95.44 156 ILE A N 1
ATOM 1257 C CA . ILE A 1 156 ? 7.337 8.733 -11.629 1.00 95.44 156 ILE A CA 1
ATOM 1258 C C . ILE A 1 156 ? 8.006 8.338 -10.308 1.00 95.44 156 ILE A C 1
ATOM 1260 O O . ILE A 1 156 ? 8.505 9.196 -9.583 1.00 95.44 156 ILE A O 1
ATOM 1264 N N . ALA A 1 157 ? 8.077 7.036 -10.039 1.00 94.19 157 ALA A N 1
ATOM 1265 C CA . ALA A 1 157 ? 8.660 6.532 -8.815 1.00 94.19 157 ALA A CA 1
ATOM 1266 C C . ALA A 1 157 ? 10.200 6.557 -8.747 1.00 94.19 157 ALA A C 1
ATOM 1268 O O . ALA A 1 157 ? 10.749 6.360 -7.666 1.00 94.19 157 ALA A O 1
ATOM 1269 N N . ASP A 1 158 ? 10.899 6.878 -9.842 1.00 93.31 158 ASP A N 1
ATOM 1270 C CA . ASP A 1 158 ? 12.353 7.115 -9.817 1.00 93.31 158 ASP A CA 1
ATOM 1271 C C . ASP A 1 158 ? 12.708 8.410 -9.064 1.00 93.31 158 ASP A C 1
ATOM 1273 O O . ASP A 1 158 ? 13.854 8.625 -8.679 1.00 93.31 158 ASP A O 1
ATOM 1277 N N . LEU A 1 159 ? 11.712 9.267 -8.803 1.00 91.50 159 LEU A N 1
ATOM 1278 C CA . LEU A 1 159 ? 11.845 10.468 -7.977 1.00 91.50 159 LEU A CA 1
ATOM 1279 C C . LEU A 1 159 ? 11.796 10.172 -6.467 1.00 91.50 159 LEU A C 1
ATOM 1281 O O . LEU A 1 159 ? 11.928 11.097 -5.663 1.00 91.50 159 LEU A O 1
ATOM 1285 N N . TYR A 1 160 ? 11.548 8.924 -6.061 1.00 91.75 160 TYR A N 1
ATOM 1286 C CA . TYR A 1 160 ? 11.344 8.558 -4.660 1.00 91.75 160 TYR A CA 1
ATOM 1287 C C . TYR A 1 160 ? 12.597 7.974 -4.015 1.00 91.75 160 TYR A C 1
ATOM 1289 O O . TYR A 1 160 ? 13.317 7.175 -4.609 1.00 91.75 160 TYR A O 1
ATOM 1297 N N . ASP A 1 161 ? 12.792 8.284 -2.732 1.00 92.06 161 ASP A N 1
ATOM 1298 C CA . ASP A 1 161 ? 13.667 7.489 -1.874 1.00 92.06 161 ASP A CA 1
ATOM 1299 C C . ASP A 1 161 ? 12.902 6.256 -1.376 1.00 92.06 161 ASP A C 1
ATOM 1301 O O . ASP A 1 161 ? 12.165 6.297 -0.386 1.00 92.06 161 ASP A O 1
ATOM 1305 N N . TRP A 1 162 ? 13.077 5.133 -2.073 1.00 90.88 162 TRP A N 1
ATOM 1306 C CA . TRP A 1 162 ? 12.451 3.870 -1.688 1.00 90.88 162 TRP A CA 1
ATOM 1307 C C . TRP A 1 162 ? 12.836 3.415 -0.283 1.00 90.88 162 TRP A C 1
ATOM 1309 O O . TRP A 1 162 ? 12.020 2.791 0.395 1.00 90.88 162 TRP A O 1
ATOM 1319 N N . GLN A 1 163 ? 14.042 3.728 0.195 1.00 87.62 163 GLN A N 1
ATOM 1320 C CA . GLN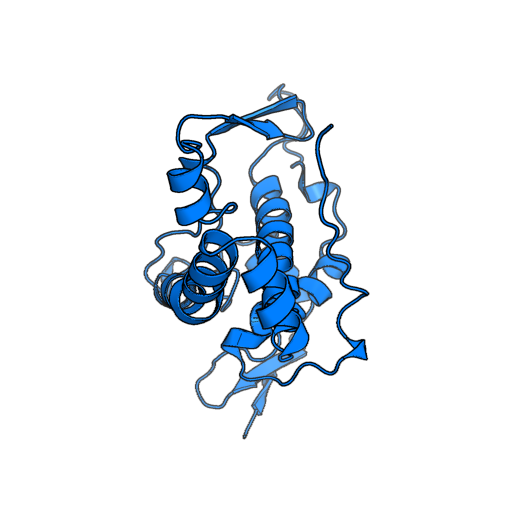 A 1 163 ? 14.451 3.307 1.532 1.00 87.62 163 GLN A CA 1
ATOM 1321 C C . GLN A 1 163 ? 13.653 4.030 2.617 1.00 87.62 163 GLN A C 1
ATOM 1323 O O . GLN A 1 163 ? 13.387 3.435 3.662 1.00 87.62 163 GLN A O 1
ATOM 1328 N N . ALA A 1 164 ? 13.210 5.263 2.364 1.00 87.69 164 ALA A N 1
ATOM 1329 C CA . ALA A 1 164 ? 12.325 5.985 3.275 1.00 87.69 164 ALA A CA 1
ATOM 1330 C C . ALA A 1 164 ? 10.950 5.301 3.417 1.00 87.69 164 ALA A C 1
ATOM 1332 O O . ALA A 1 164 ? 10.342 5.336 4.488 1.00 87.69 164 ALA A O 1
ATOM 1333 N N . LEU A 1 165 ? 10.476 4.606 2.375 1.00 92.94 165 LEU A N 1
ATOM 1334 C CA . LEU A 1 165 ? 9.208 3.864 2.400 1.00 92.94 165 LEU A CA 1
ATOM 1335 C C . LEU A 1 165 ? 9.292 2.519 3.132 1.00 92.94 165 LEU A C 1
ATOM 1337 O O . LEU A 1 165 ? 8.257 1.943 3.471 1.00 92.94 165 LEU A O 1
ATOM 1341 N N . HIS A 1 166 ? 10.498 2.027 3.425 1.00 94.94 166 HIS A N 1
ATOM 1342 C CA . HIS A 1 166 ? 10.700 0.764 4.138 1.00 94.94 166 HIS A CA 1
ATOM 1343 C C . HIS A 1 166 ? 10.092 0.781 5.545 1.00 94.94 166 HIS A C 1
ATOM 1345 O O . HIS A 1 166 ? 9.491 -0.205 5.975 1.00 94.94 166 HIS A O 1
ATOM 1351 N N . HIS A 1 167 ? 10.166 1.921 6.241 1.00 90.75 167 HIS A N 1
ATOM 1352 C CA . HIS A 1 167 ? 9.522 2.087 7.548 1.00 90.75 167 HIS A CA 1
ATOM 1353 C C . HIS A 1 167 ? 8.003 1.941 7.444 1.00 90.75 167 HIS A C 1
ATOM 1355 O O . HIS A 1 167 ? 7.389 1.188 8.201 1.00 90.75 167 HIS A O 1
ATOM 1361 N N . MET A 1 168 ? 7.400 2.600 6.449 1.00 91.44 168 MET A N 1
ATOM 1362 C CA . MET A 1 168 ? 5.965 2.488 6.192 1.00 91.44 168 MET A CA 1
ATOM 1363 C C . MET A 1 168 ? 5.579 1.043 5.868 1.00 91.44 168 MET A C 1
ATOM 1365 O O . MET A 1 168 ? 4.599 0.539 6.406 1.00 91.44 168 MET A O 1
ATOM 1369 N N . HIS A 1 169 ? 6.374 0.345 5.051 1.00 94.56 169 HIS A N 1
ATOM 1370 C CA . HIS A 1 169 ? 6.168 -1.073 4.748 1.00 94.56 169 HIS A CA 1
ATOM 1371 C C . HIS A 1 169 ? 6.187 -1.959 5.996 1.00 94.56 169 HIS A C 1
ATOM 1373 O O . HIS A 1 169 ? 5.317 -2.819 6.152 1.00 94.56 169 HIS A O 1
ATOM 1379 N N . CYS A 1 170 ? 7.129 -1.727 6.910 1.00 91.31 170 CYS A N 1
ATOM 1380 C CA . CYS A 1 170 ? 7.183 -2.435 8.187 1.00 91.31 170 CYS A CA 1
ATOM 1381 C C . CYS A 1 170 ? 5.910 -2.204 9.015 1.00 91.31 170 CYS A C 1
ATOM 1383 O O . CYS A 1 170 ? 5.322 -3.168 9.510 1.00 91.31 170 CYS A O 1
ATOM 1385 N N . LEU A 1 171 ? 5.458 -0.950 9.115 1.00 90.19 171 LEU A N 1
ATOM 1386 C CA . LEU A 1 171 ? 4.271 -0.569 9.881 1.00 90.19 171 LEU A CA 1
ATOM 1387 C C . LEU A 1 171 ? 2.990 -1.184 9.323 1.00 90.19 171 LEU A C 1
ATOM 1389 O O . LEU A 1 171 ? 2.239 -1.830 10.053 1.00 90.19 171 LEU A O 1
ATOM 1393 N N . VAL A 1 172 ? 2.748 -1.029 8.020 1.00 92.31 172 VAL A N 1
ATOM 1394 C CA . VAL A 1 172 ? 1.496 -1.487 7.405 1.00 92.31 172 VAL A CA 1
ATOM 1395 C C . VAL A 1 172 ? 1.374 -3.007 7.385 1.00 92.31 172 VAL A C 1
ATOM 1397 O O . VAL A 1 172 ? 0.276 -3.521 7.223 1.00 92.31 172 VAL A O 1
ATOM 1400 N N . ARG A 1 173 ? 2.475 -3.744 7.584 1.00 93.44 173 ARG A N 1
ATOM 1401 C CA . ARG A 1 173 ? 2.498 -5.212 7.675 1.00 93.44 173 ARG A CA 1
ATOM 1402 C C . ARG A 1 173 ? 2.264 -5.764 9.081 1.00 93.44 173 ARG A C 1
ATOM 1404 O O . ARG A 1 173 ? 2.329 -6.985 9.256 1.00 93.44 173 ARG A O 1
ATOM 1411 N N . CYS A 1 174 ? 1.970 -4.932 10.079 1.00 89.69 174 CYS A N 1
ATOM 1412 C CA . CYS A 1 174 ? 1.754 -5.401 11.453 1.00 89.69 174 CYS A CA 1
ATOM 1413 C C . CYS A 1 174 ? 0.663 -6.487 11.553 1.00 89.69 174 CYS A C 1
ATOM 1415 O O . CYS A 1 174 ? 0.843 -7.471 12.272 1.00 89.69 174 CYS A O 1
ATOM 1417 N N . PHE A 1 175 ? -0.393 -6.398 10.730 1.00 89.06 175 PHE A N 1
ATOM 1418 C CA . PHE A 1 175 ? -1.483 -7.383 10.668 1.00 89.06 175 PHE A CA 1
ATOM 1419 C C . PHE A 1 175 ? -1.056 -8.763 10.143 1.00 89.06 175 PHE A C 1
ATOM 1421 O O . PHE A 1 175 ? -1.774 -9.747 10.316 1.00 89.06 175 PHE A O 1
ATOM 1428 N N . VAL A 1 176 ? 0.103 -8.856 9.484 1.00 88.94 176 VAL A N 1
ATOM 1429 C CA . VAL A 1 176 ? 0.638 -10.116 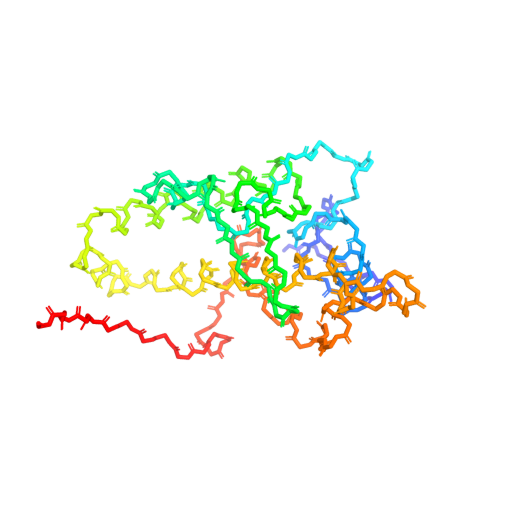8.958 1.00 88.94 176 VAL A CA 1
ATOM 1430 C C . VAL A 1 176 ? 1.459 -10.824 10.017 1.00 88.94 176 VAL A C 1
ATOM 1432 O O . VAL A 1 176 ? 1.353 -12.038 10.166 1.00 88.94 176 VAL A O 1
ATOM 1435 N N . ASN A 1 177 ? 2.301 -10.088 10.735 1.00 78.19 177 ASN A N 1
ATOM 1436 C CA . ASN A 1 177 ? 3.349 -10.684 11.562 1.00 78.19 177 ASN A CA 1
ATOM 1437 C C . ASN A 1 177 ? 2.939 -10.845 13.026 1.00 78.19 177 ASN A C 1
ATOM 1439 O O . ASN A 1 177 ? 3.707 -11.413 13.795 1.00 78.19 177 ASN A O 1
ATOM 1443 N N . GLY A 1 178 ? 1.748 -10.364 13.404 1.00 68.94 178 GLY A N 1
ATOM 1444 C CA . GLY A 1 178 ? 1.299 -10.361 14.798 1.00 68.94 178 GLY A CA 1
ATOM 1445 C C . GLY A 1 178 ? 2.211 -9.526 15.698 1.00 68.94 178 GLY A C 1
ATOM 1446 O O . GLY A 1 178 ? 2.244 -9.742 16.905 1.00 68.94 178 GLY A O 1
ATOM 1447 N N . ALA A 1 179 ? 2.991 -8.620 15.101 1.00 71.69 179 ALA A N 1
ATOM 1448 C CA . ALA A 1 179 ? 3.896 -7.751 15.825 1.00 71.69 179 ALA A CA 1
ATOM 1449 C C . ALA A 1 179 ? 3.080 -6.680 16.548 1.00 71.69 179 ALA A C 1
ATOM 1451 O O . ALA A 1 179 ? 2.257 -6.000 15.929 1.00 71.69 179 ALA A O 1
ATOM 1452 N N . SER A 1 180 ? 3.337 -6.519 17.842 1.00 72.75 180 SER A N 1
ATOM 1453 C CA . SER A 1 180 ? 2.868 -5.358 18.588 1.00 72.75 180 SER A CA 1
ATOM 1454 C C . SER A 1 180 ? 3.646 -4.137 18.114 1.00 72.75 180 SER A C 1
ATOM 1456 O O . SER A 1 180 ? 4.876 -4.162 18.064 1.00 72.75 180 SER A O 1
ATOM 1458 N N . LEU A 1 181 ? 2.932 -3.082 17.734 1.00 77.81 181 LEU A N 1
ATOM 1459 C CA . LEU A 1 181 ? 3.541 -1.793 17.443 1.00 77.81 181 LEU A CA 1
ATOM 1460 C C . LEU A 1 181 ? 3.515 -0.954 18.715 1.00 77.81 181 LEU A C 1
ATOM 1462 O O . LEU A 1 181 ? 2.443 -0.704 19.267 1.00 77.81 181 LEU A O 1
ATOM 1466 N N . GLU A 1 182 ? 4.693 -0.531 19.160 1.00 77.56 182 GLU A N 1
ATOM 1467 C CA . GLU A 1 182 ? 4.812 0.472 20.215 1.00 77.56 182 GLU A CA 1
ATOM 1468 C C . GLU A 1 182 ? 4.236 1.806 19.716 1.00 77.56 182 GLU A C 1
ATOM 1470 O O . GLU A 1 182 ? 4.264 2.108 18.513 1.00 77.56 182 GLU A O 1
ATOM 1475 N N . LYS A 1 183 ? 3.678 2.606 20.629 1.00 71.56 183 LYS A N 1
ATOM 1476 C CA . LYS A 1 183 ? 2.972 3.851 20.272 1.00 71.56 183 LYS A CA 1
ATOM 1477 C C . LYS A 1 183 ? 3.890 4.867 19.597 1.00 71.56 183 LYS A C 1
ATOM 1479 O O . LYS A 1 183 ? 3.434 5.685 18.811 1.00 71.56 183 LYS A O 1
ATOM 1484 N N . GLU A 1 184 ? 5.180 4.783 19.881 1.00 78.88 184 GLU A N 1
ATOM 1485 C CA . GLU A 1 184 ? 6.233 5.671 19.408 1.00 78.88 184 GLU A CA 1
ATOM 1486 C C . GLU A 1 184 ? 6.622 5.403 17.944 1.00 78.88 184 GLU A C 1
ATOM 1488 O O . GLU A 1 184 ? 7.312 6.217 17.333 1.00 78.88 184 GLU A O 1
ATOM 1493 N N . VAL A 1 185 ? 6.206 4.268 17.365 1.00 74.50 185 VAL A N 1
ATOM 1494 C CA . VAL A 1 185 ? 6.616 3.859 16.008 1.00 74.50 185 VAL A CA 1
ATOM 1495 C C . VAL A 1 185 ? 5.745 4.506 14.928 1.00 74.50 185 VAL A C 1
ATOM 1497 O O . VAL A 1 185 ? 6.190 4.675 13.787 1.00 74.50 185 VAL A O 1
ATOM 1500 N N . PHE A 1 186 ? 4.511 4.882 15.269 1.00 72.62 186 PHE A N 1
ATOM 1501 C CA . PHE A 1 186 ? 3.613 5.591 14.366 1.00 72.62 186 PHE A CA 1
ATOM 1502 C C . PHE A 1 186 ? 3.489 7.062 14.775 1.00 72.62 186 PHE A C 1
ATOM 1504 O O . PHE A 1 186 ? 3.497 7.404 15.953 1.00 72.62 186 PHE A O 1
ATOM 1511 N N . GLY A 1 187 ? 3.436 7.950 13.779 1.00 69.81 187 GLY A N 1
ATOM 1512 C CA . GLY A 1 187 ? 3.353 9.392 14.008 1.00 69.81 187 GLY A CA 1
ATOM 1513 C C . GLY A 1 187 ? 2.033 9.822 14.658 1.00 69.81 187 GLY A C 1
ATOM 1514 O O . GLY A 1 187 ? 1.176 9.012 15.006 1.00 69.81 187 GLY A O 1
ATOM 1515 N N . SER A 1 188 ? 1.831 11.129 14.789 1.00 73.81 188 SER A N 1
ATOM 1516 C CA . SER A 1 188 ? 0.579 11.666 15.326 1.00 73.81 188 SER A CA 1
ATOM 1517 C C . SER A 1 188 ? -0.598 11.390 14.380 1.00 73.81 188 SER A C 1
ATOM 1519 O O . SER A 1 188 ? -0.549 11.742 13.202 1.00 73.81 188 SER A O 1
ATOM 1521 N N . LEU A 1 189 ? -1.678 10.800 14.903 1.00 76.56 189 LEU A N 1
ATOM 1522 C CA . LEU A 1 189 ? -2.956 10.665 14.202 1.00 76.56 189 LEU A CA 1
ATOM 1523 C C . LEU A 1 189 ? -3.920 11.744 14.706 1.00 76.56 189 LEU A C 1
ATOM 1525 O O . LEU A 1 189 ? -4.278 11.759 15.882 1.00 76.56 189 LEU A O 1
ATOM 1529 N N . GLY A 1 190 ? -4.350 12.629 13.809 1.00 76.19 190 GLY A N 1
ATOM 1530 C CA . GLY A 1 190 ? -5.403 13.607 14.071 1.00 76.19 190 GLY A CA 1
ATOM 1531 C C . GLY A 1 190 ? -6.614 13.326 13.193 1.00 76.19 190 GLY A C 1
ATOM 1532 O O . GLY A 1 190 ? -6.480 13.243 11.974 1.00 76.19 190 GLY A O 1
ATOM 1533 N N . ILE A 1 191 ? -7.795 13.195 13.799 1.00 75.88 191 ILE A N 1
ATOM 1534 C CA . ILE A 1 191 ? -9.064 13.140 13.066 1.00 75.88 191 ILE A CA 1
ATOM 1535 C C . ILE A 1 191 ? -9.850 14.400 13.375 1.00 75.88 191 ILE A C 1
ATOM 1537 O O . ILE A 1 191 ? -10.129 14.704 14.532 1.00 75.88 191 ILE A O 1
ATOM 1541 N N . VAL A 1 192 ? -10.211 15.121 12.319 1.00 80.56 192 VAL A N 1
ATOM 1542 C CA . VAL A 1 192 ? -10.986 16.356 12.400 1.00 80.56 192 VAL A CA 1
ATOM 1543 C C . VAL A 1 192 ? -12.310 16.170 11.675 1.00 80.56 192 VAL A C 1
ATOM 1545 O O . VAL A 1 192 ? -12.355 15.637 10.567 1.00 80.56 192 VAL A O 1
ATOM 1548 N N . SER A 1 193 ? -13.399 16.602 12.308 1.00 75.25 193 SER A N 1
ATOM 1549 C CA . SER A 1 193 ? -14.682 16.726 11.624 1.00 75.25 193 SER A CA 1
ATOM 1550 C C . SER A 1 193 ? -14.690 18.048 10.874 1.00 75.25 193 SER A C 1
ATOM 1552 O O . SER A 1 193 ? -14.561 19.107 11.486 1.00 75.25 193 SER A O 1
ATOM 1554 N N . LEU A 1 194 ? -14.831 17.986 9.554 1.00 73.19 194 LEU A N 1
ATOM 1555 C CA . LEU A 1 194 ? -15.028 19.169 8.731 1.00 73.19 194 LEU A CA 1
ATOM 1556 C C . LEU A 1 194 ? -16.528 19.351 8.518 1.00 73.19 194 LEU A C 1
ATOM 1558 O O . LEU A 1 194 ? -17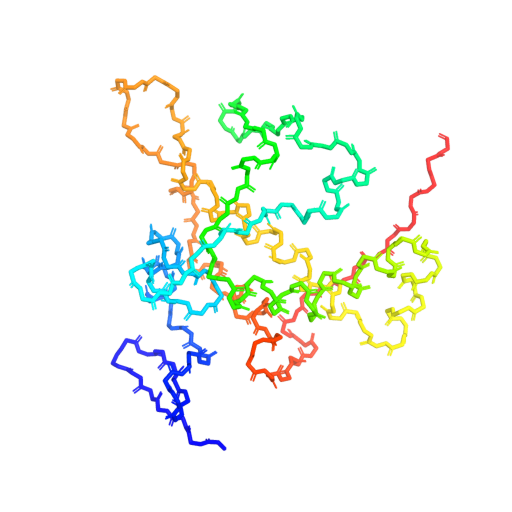.153 18.593 7.777 1.00 73.19 194 LEU A O 1
ATOM 1562 N N . SER A 1 195 ? -17.102 20.353 9.174 1.00 70.69 195 SER A N 1
ATOM 1563 C CA . SER A 1 195 ? -18.423 20.855 8.809 1.00 70.69 195 SER A CA 1
ATOM 1564 C C . SER A 1 195 ? -18.240 21.756 7.595 1.00 70.69 195 SER A C 1
ATOM 1566 O O . SER A 1 195 ? -17.651 22.830 7.707 1.00 70.69 195 SER A O 1
ATOM 1568 N N . VAL A 1 196 ? -18.687 21.300 6.426 1.00 59.66 196 VAL A N 1
ATOM 1569 C CA . VAL A 1 196 ? -18.807 22.182 5.263 1.00 59.66 196 VAL A CA 1
ATOM 1570 C C . VAL A 1 196 ? -20.026 23.058 5.530 1.00 59.66 196 VAL A C 1
ATOM 1572 O O . VAL A 1 196 ? -21.147 22.549 5.548 1.00 59.66 196 VAL A O 1
ATOM 1575 N N . VAL A 1 197 ? -19.771 24.325 5.858 1.00 44.59 197 VAL A N 1
ATOM 1576 C CA . VAL A 1 197 ? -20.793 25.373 5.991 1.00 44.59 197 VAL A CA 1
ATOM 1577 C C . VAL A 1 197 ? -21.285 25.767 4.606 1.00 44.59 197 VAL A C 1
ATOM 1579 O O . VAL A 1 197 ? -20.423 25.884 3.704 1.00 44.59 197 VAL A O 1
#

pLDDT: mean 92.33, std 8.15, range [44.59, 98.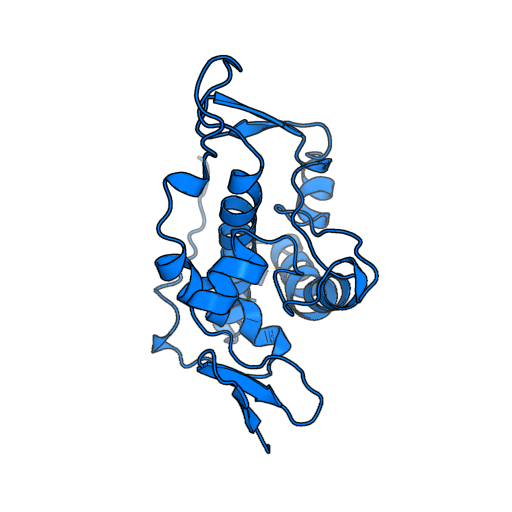44]

Sequence (197 aa):
MAWHKTSDGSFLDHTGKVLFFSKDRFVNDICIGRCCFICGAEPASKVFNDEHVIPEWVLRKFNLFNRAITLPNGGTVKYGRFKVPCCQDCNSLMGRQIEDRISRVVNAGPEAVQKHIAEGNGLEFFVWPGLIFLKVYLKDREFRIHHDLRKPDDKIADLYDWQALHHMHCLVRCFVNGASLEKEVFGSLGIVSLSVV

Secondary structure (DSSP, 8-state):
--EEE-TTS-EEETTS-EEE--HHHIIIIIIIS-S-TTT---TTTS-B--EESS-HHHHHHTT-TTSEEEPTTS-EEEGGG-EE--BHHHHHHHIIIIIHHHHHHHHT-HHHHHHHIIIIIHHHHHHHHHHHHHHHHHHHTTSBS-SSTTS---BGGGGS-HHHHHHHHHHHTHHHHTPPPPGGGS-----------